Protein 3PU7 (pdb70)

Structure (mmCIF, N/CA/C/O backbone):
data_3PU7
#
_entry.id   3PU7
#
_cell.length_a   58.246
_cell.length_b   60.814
_cell.length_c   79.693
_cell.angle_alpha   90.00
_cell.angle_beta   90.00
_cell.angle_gamma   90.00
#
_symmetry.space_group_name_H-M   'P 21 21 2'
#
loop_
_entity.id
_entity.type
_entity.pdbx_description
1 polymer 'Superoxide dismutase [Cu-Zn], chloroplastic'
2 non-polymer 'ZINC ION'
3 non-polymer 'COPPER (II) ION'
4 water water
#
loop_
_atom_site.group_PDB
_atom_site.id
_atom_site.type_symbol
_atom_site.label_atom_id
_atom_site.label_alt_id
_atom_site.label_comp_id
_atom_site.label_asym_id
_atom_site.label_entity_id
_atom_site.label_seq_id
_atom_site.pdbx_PDB_ins_code
_atom_site.Cartn_x
_atom_site.Cartn_y
_atom_site.Cartn_z
_atom_site.occupancy
_atom_site.B_iso_or_equiv
_atom_site.auth_seq_id
_atom_site.auth_comp_id
_atom_site.auth_asym_id
_atom_site.auth_atom_id
_atom_site.pdbx_PDB_model_num
ATOM 1 N N . ALA A 1 1 ? 36.177 18.235 16.013 1.00 32.93 1 ALA A N 1
ATOM 2 C CA . ALA A 1 1 ? 34.880 18.678 16.509 1.00 35.01 1 ALA A CA 1
ATOM 3 C C . ALA A 1 1 ? 33.838 17.563 16.404 1.00 31.89 1 ALA A C 1
ATOM 4 O O . ALA A 1 1 ? 32.998 17.569 15.502 1.00 34.53 1 ALA A O 1
ATOM 6 N N . THR A 1 2 ? 33.894 16.613 17.330 1.00 29.95 2 THR A N 1
ATOM 7 C CA . THR A 1 2 ? 32.972 15.481 17.331 1.00 25.64 2 THR A CA 1
ATOM 8 C C . THR A 1 2 ? 31.623 15.854 17.929 1.00 27.04 2 THR A C 1
ATOM 9 O O . THR A 1 2 ? 31.546 16.589 18.913 1.00 25.82 2 THR A O 1
ATOM 13 N N . LYS A 1 3 ? 30.556 15.340 17.333 1.00 22.62 3 LYS A N 1
ATOM 14 C CA . LYS A 1 3 ? 29.223 15.552 17.869 1.00 22.70 3 LYS A CA 1
ATOM 15 C C . LYS A 1 3 ? 28.483 14.221 17.876 1.00 18.75 3 LYS A C 1
ATOM 16 O O . LYS A 1 3 ? 28.673 13.399 16.987 1.00 18.78 3 LYS A O 1
ATOM 22 N N . LYS A 1 4 ? 27.641 14.006 18.879 1.00 17.03 4 LYS A N 1
ATOM 23 C CA . LYS A 1 4 ? 26.913 12.749 18.946 1.00 17.30 4 LYS A CA 1
ATOM 24 C C . LYS A 1 4 ? 25.457 12.965 19.278 1.00 17.59 4 LYS A C 1
ATOM 25 O O . LYS A 1 4 ? 25.098 13.921 19.960 1.00 16.52 4 LYS A O 1
ATOM 31 N N . ALA A 1 5 ? 24.616 12.057 18.805 1.00 15.84 5 ALA A N 1
ATOM 32 C CA . ALA A 1 5 ? 23.200 12.145 19.106 1.00 13.07 5 ALA A CA 1
ATOM 33 C C . ALA A 1 5 ? 22.638 10.742 19.209 1.00 13.60 5 ALA A C 1
ATOM 34 O O . ALA A 1 5 ? 23.316 9.770 18.892 1.00 14.63 5 ALA A O 1
ATOM 36 N N . VAL A 1 6 ? 21.400 10.637 19.675 1.00 12.94 6 VAL A N 1
ATOM 37 C CA . VAL A 1 6 ? 20.775 9.334 19.849 1.00 13.17 6 VAL A CA 1
ATOM 38 C C . VAL A 1 6 ? 19.282 9.482 19.659 1.00 14.32 6 VAL A C 1
ATOM 39 O O . VAL A 1 6 ? 18.706 10.523 19.989 1.00 13.36 6 VAL A O 1
ATOM 43 N N . ALA A 1 7 ? 18.658 8.458 19.084 1.00 12.31 7 ALA A N 1
ATOM 44 C CA . ALA A 1 7 ? 17.203 8.390 19.038 1.00 12.38 7 ALA A CA 1
ATOM 45 C C . ALA A 1 7 ? 16.741 7.069 19.644 1.00 13.20 7 ALA A C 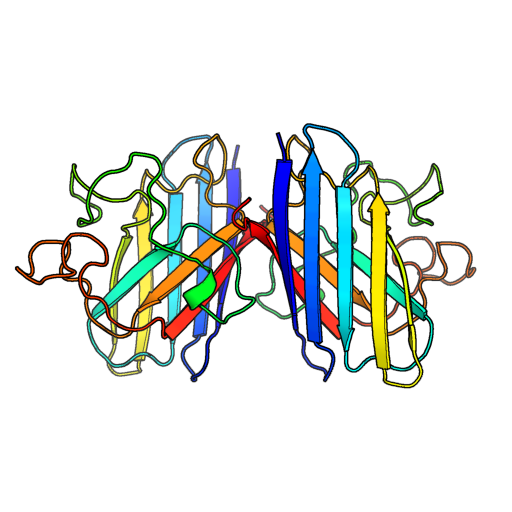1
ATOM 46 O O . ALA A 1 7 ? 17.264 6.003 19.308 1.00 13.35 7 ALA A O 1
ATOM 48 N N . VAL A 1 8 ? 15.795 7.151 20.572 1.00 12.65 8 VAL A N 1
ATOM 49 C CA . VAL A 1 8 ? 15.211 5.966 21.183 1.00 11.68 8 VAL A CA 1
ATOM 50 C C . VAL A 1 8 ? 13.862 5.792 20.512 1.00 11.46 8 VAL A C 1
ATOM 51 O O . VAL A 1 8 ? 12.980 6.641 20.654 1.00 12.10 8 VAL A O 1
ATOM 55 N N . LEU A 1 9 ? 13.729 4.724 19.730 1.00 12.82 9 LEU A N 1
ATOM 56 C CA . LEU A 1 9 ? 12.523 4.496 18.945 1.00 11.17 9 LEU A CA 1
ATOM 57 C C . LEU A 1 9 ? 11.492 3.692 19.716 1.00 13.06 9 LEU A C 1
ATOM 58 O O . LEU A 1 9 ? 11.801 2.631 20.260 1.00 11.65 9 LEU A O 1
ATOM 63 N N . LYS A 1 10 ? 10.268 4.211 19.758 1.00 11.77 10 LYS A N 1
ATOM 64 C CA . LYS A 1 10 ? 9.171 3.568 20.468 1.00 13.13 10 LYS A CA 1
ATOM 65 C C . LYS A 1 10 ? 7.901 3.785 19.662 1.00 14.04 10 LYS A C 1
ATOM 66 O O . LYS A 1 10 ? 7.812 4.726 18.885 1.00 14.25 10 LYS A O 1
ATOM 72 N N . GLY A 1 11 ? 6.908 2.925 19.845 1.00 16.30 11 GLY A N 1
ATOM 73 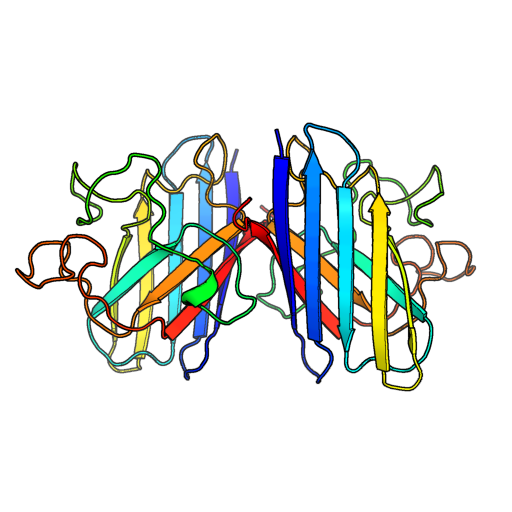C CA . GLY A 1 11 ? 5.656 3.109 19.139 1.00 18.62 11 GLY A CA 1
ATOM 74 C C . GLY A 1 11 ? 4.515 2.347 19.776 1.00 18.82 11 GLY A C 1
ATOM 75 O O . GLY A 1 11 ? 4.585 1.971 20.949 1.00 21.67 11 GLY A O 1
ATOM 76 N N . ASN A 1 12 ? 3.473 2.105 18.987 1.00 23.07 12 ASN A N 1
ATOM 77 C CA . ASN A 1 12 ? 2.249 1.480 19.481 1.00 27.29 12 ASN A CA 1
ATOM 78 C C . ASN A 1 12 ? 2.359 -0.019 19.750 1.00 26.54 12 ASN A C 1
ATOM 79 O O . ASN A 1 12 ? 1.544 -0.580 20.487 1.00 25.89 12 ASN A O 1
ATOM 84 N N . SER A 1 13 ? 3.351 -0.670 19.146 1.00 23.66 13 SER A N 1
ATOM 85 C CA . SER A 1 13 ? 3.515 -2.107 19.314 1.00 22.88 13 SER A CA 1
ATOM 86 C C . SER A 1 13 ? 4.795 -2.419 20.077 1.00 24.16 13 SER A C 1
ATOM 87 O O . SER A 1 13 ? 5.303 -1.583 20.831 1.00 24.36 13 SER A O 1
ATOM 90 N N . ASN A 1 14 ? 5.314 -3.625 19.892 1.00 18.80 14 ASN A N 1
ATOM 91 C CA . ASN A 1 14 ? 6.545 -3.994 20.571 1.00 22.91 14 ASN A CA 1
ATOM 92 C C . ASN A 1 14 ? 7.787 -3.701 19.748 1.00 20.99 14 ASN A C 1
ATOM 93 O O . ASN A 1 14 ? 8.880 -4.142 20.092 1.00 22.01 14 ASN A O 1
ATOM 98 N N . VAL A 1 15 ? 7.632 -2.952 18.662 1.00 17.69 15 VAL A N 1
ATOM 99 C CA . VAL A 1 15 ? 8.815 -2.539 17.922 1.00 12.71 15 VAL A CA 1
ATOM 100 C C . VAL A 1 15 ? 9.485 -1.404 18.675 1.00 15.52 15 VAL A C 1
ATOM 101 O O . VAL A 1 15 ? 8.845 -0.414 19.026 1.00 12.95 15 VAL A O 1
ATOM 105 N N . GLU A 1 16 ? 10.777 -1.556 18.931 1.00 15.37 16 GLU A N 1
ATOM 106 C CA . GLU A 1 16 ? 11.526 -0.512 19.614 1.00 14.22 16 GLU A CA 1
ATOM 107 C C . GLU A 1 16 ? 12.992 -0.596 19.228 1.00 12.94 16 GLU A C 1
ATOM 108 O O . GLU A 1 16 ? 13.440 -1.595 18.673 1.00 15.24 16 GLU A O 1
ATOM 114 N N . GLY A 1 17 ? 13.755 0.446 19.517 1.00 11.21 17 GLY A N 1
ATOM 115 C CA . GLY A 1 17 ? 15.165 0.376 19.195 1.00 11.86 17 GLY A CA 1
ATOM 116 C C . GLY A 1 17 ? 15.972 1.554 19.668 1.00 10.79 17 GLY A C 1
ATOM 117 O O . GLY A 1 17 ? 15.458 2.483 20.281 1.00 11.38 17 GLY A O 1
ATOM 118 N N . VAL A 1 18 ? 17.265 1.488 19.396 1.00 11.84 18 VAL A N 1
ATOM 119 C CA . VAL A 1 18 ? 18.177 2.559 19.741 1.00 12.71 18 VAL A CA 1
ATOM 120 C C . VAL A 1 18 ? 19.055 2.856 18.533 1.00 14.81 18 VAL A C 1
ATOM 121 O O . VAL A 1 18 ? 19.612 1.946 17.912 1.00 12.49 18 VAL A O 1
ATOM 125 N N . VAL A 1 19 ? 19.156 4.127 18.175 1.00 12.16 19 VAL A N 1
ATOM 126 C CA . VAL A 1 19 ? 20.002 4.520 17.065 1.00 12.66 19 VAL A CA 1
ATOM 127 C C . VAL A 1 19 ? 20.978 5.599 17.516 1.00 14.35 19 VAL A C 1
ATOM 128 O O . VAL A 1 19 ? 20.567 6.648 18.015 1.00 14.19 19 VAL A O 1
ATOM 132 N N . THR A 1 20 ? 22.268 5.347 17.336 1.00 13.04 20 THR A N 1
ATOM 133 C CA . THR A 1 20 ? 23.263 6.361 17.688 1.00 16.22 20 THR A CA 1
ATOM 134 C C . THR A 1 20 ? 23.786 7.032 16.421 1.00 17.17 20 THR A C 1
ATOM 135 O O . THR A 1 20 ? 23.843 6.412 15.358 1.00 14.11 20 THR A O 1
ATOM 139 N N . LEU A 1 21 ? 24.131 8.310 16.534 1.00 13.46 21 LEU A N 1
ATOM 140 C CA . LEU A 1 21 ? 24.616 9.069 15.386 1.00 15.57 21 LEU A CA 1
ATOM 141 C C . LEU A 1 21 ? 25.853 9.830 15.800 1.00 16.50 21 LEU A C 1
ATOM 142 O O . LEU A 1 21 ? 25.903 10.364 16.899 1.00 16.81 21 LEU A O 1
ATOM 147 N N . SER A 1 22 ? 26.856 9.879 14.929 1.00 16.69 22 SER A N 1
ATOM 148 C CA . SER A 1 22 ? 28.032 10.693 15.217 1.00 14.16 22 SER A CA 1
ATOM 149 C C . SER A 1 22 ? 28.540 11.367 13.959 1.00 19.70 22 SER A C 1
ATOM 150 O O . SER A 1 22 ? 28.406 10.839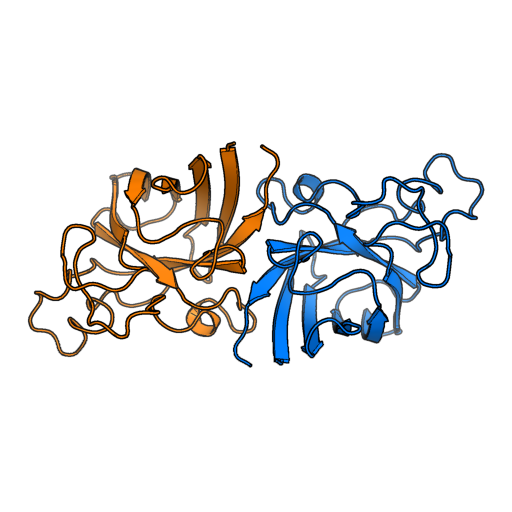 12.851 1.00 16.98 22 SER A O 1
ATOM 153 N N . GLN A 1 23 ? 29.116 12.547 14.143 1.00 16.42 23 GLN A N 1
ATOM 154 C CA . GLN A 1 23 ? 29.658 13.306 13.036 1.00 17.85 23 GLN A CA 1
ATOM 155 C C . GLN A 1 23 ? 30.875 14.083 13.515 1.00 20.94 23 GLN A C 1
ATOM 156 O O . GLN A 1 23 ? 30.818 14.760 14.545 1.00 20.49 23 GLN A O 1
ATOM 162 N N . ASP A 1 24 ? 31.976 13.976 12.778 1.00 19.34 24 ASP A N 1
ATOM 163 C CA . ASP A 1 24 ? 33.128 14.836 13.027 1.00 23.19 24 ASP A CA 1
ATOM 164 C C . ASP A 1 24 ? 33.042 16.049 12.113 1.00 23.97 24 ASP A C 1
ATOM 165 O O . ASP A 1 24 ? 32.716 15.921 10.930 1.00 22.98 24 ASP A O 1
ATOM 170 N N . ASP A 1 25 ? 33.332 17.221 12.666 1.00 25.10 25 ASP A N 1
ATOM 171 C CA . ASP A 1 25 ? 33.200 18.486 11.944 1.00 27.19 25 ASP A CA 1
ATOM 172 C C . ASP A 1 25 ? 31.951 18.536 11.071 1.00 27.34 25 ASP A C 1
ATOM 173 O O . ASP A 1 25 ? 30.832 18.451 11.572 1.00 25.61 25 ASP A O 1
ATOM 178 N N . ASP A 1 26 ? 32.140 18.679 9.764 1.00 25.14 26 ASP A N 1
ATOM 179 C CA . ASP A 1 26 ? 31.006 18.700 8.851 1.00 25.49 26 ASP A CA 1
ATOM 180 C C . ASP A 1 26 ? 31.040 17.545 7.857 1.00 22.53 26 ASP A C 1
ATOM 181 O O . ASP A 1 26 ? 30.567 17.671 6.731 1.00 28.82 26 ASP A O 1
ATOM 186 N N . GLY A 1 27 ? 31.601 16.421 8.282 1.00 21.54 27 GLY A N 1
ATOM 187 C CA . GLY A 1 27 ? 31.694 15.251 7.428 1.00 23.05 27 GLY A CA 1
ATOM 188 C C . GLY A 1 27 ? 30.434 14.408 7.483 1.00 19.74 27 GLY A C 1
ATOM 189 O O . GLY A 1 27 ? 29.408 14.853 7.984 1.00 16.91 27 GLY A O 1
ATOM 190 N N . PRO A 1 28 ? 30.511 13.180 6.967 1.00 20.09 28 PRO A N 1
ATOM 191 C CA . PRO A 1 28 ? 29.362 12.269 6.970 1.00 18.60 28 PRO A CA 1
ATOM 192 C C . PRO A 1 28 ? 28.957 11.867 8.385 1.00 15.90 28 PRO A C 1
ATOM 193 O O . PRO A 1 28 ? 29.748 11.965 9.326 1.00 15.25 28 PRO A O 1
ATOM 197 N N . THR A 1 29 ? 27.714 11.421 8.520 1.00 15.03 29 THR A N 1
ATOM 198 C CA . THR A 1 29 ? 27.183 10.982 9.803 1.00 14.20 29 THR A CA 1
ATOM 199 C C . THR A 1 29 ? 27.129 9.464 9.823 1.00 14.89 29 THR A C 1
ATOM 200 O O . THR A 1 29 ? 26.598 8.848 8.900 1.00 16.38 29 THR A O 1
ATOM 204 N N . THR A 1 30 ? 27.693 8.868 10.868 1.00 14.94 30 THR A N 1
ATOM 205 C CA . THR A 1 30 ? 27.654 7.425 11.038 1.00 14.45 30 THR A CA 1
ATOM 206 C C . THR A 1 30 ? 26.487 7.074 11.929 1.00 13.34 30 THR A C 1
ATOM 207 O O . THR A 1 30 ? 26.304 7.665 12.987 1.00 16.21 30 THR A O 1
ATOM 211 N N . VAL A 1 31 ? 25.692 6.110 11.493 1.00 13.35 31 VAL A N 1
ATOM 212 C CA . VAL A 1 31 ? 24.447 5.798 12.169 1.00 13.25 31 VAL A CA 1
ATOM 213 C C . VAL A 1 31 ? 24.444 4.317 12.552 1.00 14.92 31 VAL A C 1
ATOM 214 O O . VAL A 1 31 ? 24.507 3.451 11.690 1.00 17.79 31 VAL A O 1
ATOM 218 N N . ASN A 1 32 ? 24.396 4.027 13.850 1.00 12.36 32 ASN A N 1
ATOM 219 C CA . ASN A 1 32 ? 24.328 2.642 14.296 1.00 13.57 32 ASN A CA 1
ATOM 220 C C . ASN A 1 32 ? 22.912 2.323 14.712 1.00 16.04 32 ASN A C 1
ATOM 221 O O . ASN A 1 32 ? 22.378 2.931 15.643 1.00 14.70 32 ASN A O 1
ATOM 226 N N . VAL A 1 33 ? 22.311 1.360 14.026 1.00 13.97 33 VAL A N 1
ATOM 227 C CA . VAL A 1 33 ? 20.907 1.028 14.226 1.00 13.99 33 VAL A CA 1
ATOM 228 C C . VAL A 1 33 ? 20.763 -0.311 14.924 1.00 13.77 33 VAL A C 1
ATOM 229 O O . VAL A 1 33 ? 21.393 -1.288 14.530 1.00 14.84 33 VAL A O 1
ATOM 233 N N . ARG A 1 34 ? 19.939 -0.362 15.964 1.00 12.19 34 ARG A N 1
ATOM 234 C CA . ARG A 1 34 ? 19.471 -1.649 16.460 1.00 13.39 34 ARG A CA 1
ATOM 235 C C . ARG A 1 34 ? 17.999 -1.564 16.801 1.00 13.09 34 ARG A C 1
ATOM 236 O O . ARG A 1 34 ? 17.617 -0.859 17.725 1.00 12.74 34 ARG A O 1
ATOM 244 N N . ILE A 1 35 ? 17.176 -2.285 16.048 1.00 12.44 35 ILE A N 1
ATOM 245 C CA . ILE A 1 35 ? 15.729 -2.255 16.246 1.00 13.86 35 ILE A CA 1
ATOM 246 C C . ILE A 1 35 ? 15.215 -3.679 16.335 1.00 12.41 35 ILE A C 1
ATOM 247 O O . ILE A 1 35 ? 15.644 -4.547 15.572 1.00 14.01 35 ILE A O 1
ATOM 252 N N . THR A 1 36 ? 14.326 -3.924 17.292 1.00 14.14 36 THR A N 1
ATOM 253 C CA . THR A 1 36 ? 13.805 -5.268 17.519 1.00 13.25 36 THR A CA 1
ATOM 254 C C . THR A 1 36 ? 12.294 -5.296 17.347 1.00 15.08 36 THR A C 1
ATOM 255 O O . THR A 1 36 ? 11.636 -4.247 17.300 1.00 13.90 36 THR A O 1
ATOM 259 N N . GLY A 1 37 ? 11.749 -6.507 17.264 1.00 15.30 37 GLY A N 1
ATOM 260 C CA . GLY A 1 37 ? 10.317 -6.692 17.166 1.00 15.60 37 GLY A CA 1
ATOM 261 C C . GLY A 1 37 ? 9.776 -6.577 15.756 1.00 16.42 37 GLY A C 1
ATOM 262 O O . GLY A 1 37 ? 8.562 -6.556 15.549 1.00 15.75 37 GLY A O 1
ATOM 263 N N . LEU A 1 38 ? 10.673 -6.508 14.779 1.00 13.15 38 LEU A N 1
ATOM 264 C CA . LEU A 1 38 ? 10.273 -6.310 13.385 1.00 14.47 38 LEU A CA 1
ATOM 265 C C . LEU A 1 38 ? 9.873 -7.607 12.690 1.00 14.58 38 LEU A C 1
ATOM 266 O O . LEU A 1 38 ? 10.401 -8.661 13.004 1.00 13.39 38 LEU A O 1
ATOM 271 N N . ALA A 1 39 ? 8.951 -7.523 11.734 1.00 15.09 39 ALA A N 1
ATOM 272 C CA . ALA A 1 39 ? 8.705 -8.660 10.854 1.00 16.12 39 ALA A CA 1
ATOM 273 C C . ALA A 1 39 ? 9.974 -8.895 10.047 1.00 16.24 39 ALA A C 1
ATOM 274 O O . ALA A 1 39 ? 10.596 -7.940 9.584 1.00 15.21 39 ALA A O 1
ATOM 276 N N . PRO A 1 40 ? 10.381 -10.162 9.887 1.00 16.13 40 PRO A N 1
ATOM 277 C CA . PRO A 1 40 ? 11.579 -10.439 9.091 1.00 14.29 40 PRO A CA 1
ATOM 278 C C . PRO A 1 40 ? 11.463 -9.843 7.695 1.00 15.87 40 PRO A C 1
ATOM 279 O O . PRO A 1 40 ? 10.387 -9.888 7.094 1.00 15.50 40 PRO A O 1
ATOM 283 N N . GLY A 1 41 ? 12.553 -9.278 7.188 1.00 12.77 41 GLY A N 1
ATOM 284 C CA . GLY A 1 41 ? 12.504 -8.637 5.885 1.00 14.78 41 GLY A CA 1
ATOM 285 C C . GLY A 1 41 ? 12.863 -7.162 5.895 1.00 14.85 41 GLY A C 1
ATOM 286 O O . GLY A 1 41 ? 13.431 -6.643 6.862 1.00 14.30 41 GLY A O 1
ATOM 287 N N . LEU A 1 42 ? 12.529 -6.485 4.804 1.00 12.77 42 LEU A N 1
ATOM 288 C CA . LEU A 1 42 ? 12.928 -5.093 4.595 1.00 12.88 42 LEU A CA 1
ATOM 289 C C . LEU A 1 42 ? 11.970 -4.095 5.229 1.00 14.27 42 LEU A C 1
ATOM 290 O O . LEU A 1 42 ? 10.751 -4.245 5.140 1.00 16.72 42 LEU A O 1
ATOM 295 N N . HIS A 1 43 ? 12.532 -3.066 5.857 1.00 14.96 43 HIS A N 1
ATOM 296 C CA . HIS A 1 43 ? 11.734 -1.995 6.449 1.00 12.80 43 HIS A CA 1
ATOM 297 C C . HIS A 1 43 ? 12.340 -0.647 6.116 1.00 12.12 43 HIS A C 1
ATOM 298 O O . HIS A 1 43 ? 13.534 -0.444 6.311 1.00 12.61 43 HIS A O 1
ATOM 305 N N . GLY A 1 44 ? 11.513 0.276 5.631 1.00 12.86 44 GLY A N 1
ATOM 306 C CA . GLY A 1 44 ? 11.976 1.617 5.332 1.00 13.36 44 GLY A CA 1
ATOM 307 C C . GLY A 1 44 ? 12.459 2.296 6.597 1.00 12.93 44 GLY A C 1
ATOM 308 O O . GLY A 1 44 ? 11.892 2.102 7.667 1.00 12.96 44 GLY A O 1
ATOM 309 N N . PHE A 1 45 ? 13.512 3.096 6.472 1.00 12.66 45 PHE A N 1
ATOM 310 C CA . PHE A 1 45 ? 14.113 3.741 7.624 1.00 12.50 45 PHE A CA 1
ATOM 311 C C . PHE A 1 45 ? 14.465 5.164 7.209 1.00 11.37 45 PHE A C 1
ATOM 312 O O . PHE A 1 45 ? 15.306 5.360 6.342 1.00 12.78 45 PHE A O 1
ATOM 320 N N . HIS A 1 46 ? 13.797 6.152 7.798 1.00 12.40 46 HIS A N 1
ATOM 321 C CA . HIS A 1 46 ? 13.935 7.536 7.333 1.00 12.24 46 HIS A CA 1
ATOM 322 C C . HIS A 1 46 ? 14.056 8.522 8.480 1.00 12.22 46 HIS A C 1
ATOM 323 O O . HIS A 1 46 ? 13.590 8.272 9.585 1.00 11.96 46 HIS A O 1
ATOM 330 N N . LEU A 1 47 ? 14.687 9.654 8.201 1.00 13.74 47 LEU A N 1
ATOM 331 C CA . LEU A 1 47 ? 14.697 10.756 9.137 1.00 12.06 47 LEU A CA 1
ATOM 332 C C . LEU A 1 47 ? 13.577 11.692 8.690 1.00 14.37 47 LEU A C 1
ATOM 333 O O . LEU A 1 47 ? 13.621 12.235 7.583 1.00 15.55 47 LEU A O 1
ATOM 338 N N . HIS A 1 48 ? 12.560 11.836 9.535 1.00 13.07 48 HIS A N 1
ATOM 339 C CA . HIS A 1 48 ? 11.428 12.711 9.251 1.00 12.42 48 HIS A CA 1
ATOM 340 C C . HIS A 1 48 ? 11.666 14.102 9.796 1.00 13.84 48 HIS A C 1
ATOM 341 O O . HIS A 1 48 ? 12.510 14.299 10.656 1.00 14.72 48 HIS A O 1
ATOM 348 N N . GLU A 1 49 ? 10.878 15.049 9.311 1.00 13.09 49 GLU A N 1
ATOM 349 C CA . GLU A 1 49 ? 11.176 16.469 9.474 1.00 15.23 49 GLU A CA 1
ATOM 350 C C . GLU A 1 49 ? 11.047 16.966 10.909 1.00 14.49 49 GLU A C 1
ATOM 351 O O . GLU A 1 49 ? 11.844 17.790 11.356 1.00 15.27 49 GLU A O 1
ATOM 357 N N . TYR A 1 50 ? 10.059 16.463 11.638 1.00 13.00 50 TYR A N 1
ATOM 358 C CA . TYR A 1 50 ? 9.760 17.021 12.955 1.00 13.48 50 TYR A CA 1
ATOM 359 C C . TYR A 1 50 ? 9.954 16.048 14.113 1.00 14.62 50 TYR A C 1
ATOM 360 O O . TYR A 1 50 ? 9.580 14.882 14.027 1.00 15.49 50 TYR A O 1
ATOM 369 N N . GLY A 1 51 ? 10.526 16.548 15.207 1.00 13.66 51 GLY A N 1
ATOM 370 C CA . GLY A 1 51 ? 10.706 15.746 16.408 1.00 11.85 51 GLY A CA 1
ATOM 371 C C . GLY A 1 51 ? 9.492 15.879 17.301 1.00 13.98 51 GLY A C 1
ATOM 372 O O . GLY A 1 51 ? 9.615 16.093 18.505 1.00 16.60 51 GLY A O 1
ATOM 373 N N . ASP A 1 52 ? 8.318 15.742 16.691 1.00 16.53 52 ASP A N 1
ATOM 374 C CA . ASP A 1 52 ? 7.037 15.934 17.349 1.00 16.69 52 ASP A CA 1
ATOM 375 C C . ASP A 1 52 ? 6.287 14.602 17.410 1.00 17.44 52 ASP A C 1
ATOM 376 O O . ASP A 1 52 ? 5.916 14.032 16.380 1.00 17.11 52 ASP A O 1
ATOM 381 N N . THR A 1 53 ? 6.073 14.102 18.623 1.00 17.20 53 THR A N 1
ATOM 382 C CA . THR A 1 53 ? 5.390 12.824 18.817 1.00 17.33 53 THR A CA 1
ATOM 383 C C . THR A 1 53 ? 4.078 12.981 19.588 1.00 17.45 53 THR A C 1
ATOM 384 O O . THR A 1 53 ? 3.585 12.032 20.199 1.00 14.60 53 THR A O 1
ATOM 388 N N . THR A 1 54 ? 3.524 14.190 19.553 1.00 18.37 54 THR A N 1
ATOM 389 C CA . THR A 1 54 ? 2.260 14.480 20.227 1.00 14.17 54 THR A CA 1
ATOM 390 C C . THR A 1 54 ? 1.124 13.588 19.711 1.00 23.90 54 THR A C 1
ATOM 391 O O . THR A 1 54 ? 0.250 13.183 20.474 1.00 25.47 54 THR A O 1
ATOM 395 N N . ASN A 1 55 ? 1.157 13.278 18.417 1.00 20.20 55 ASN A N 1
ATOM 396 C CA . ASN A 1 55 ? 0.169 12.409 17.783 1.00 24.48 55 ASN A CA 1
ATOM 397 C C . ASN A 1 55 ? 0.852 11.120 17.320 1.00 27.94 55 ASN A C 1
ATOM 398 O O . ASN A 1 55 ? 0.776 10.737 16.148 1.00 26.25 55 ASN A O 1
ATOM 403 N N . GLY A 1 56 ? 1.552 10.462 18.239 1.00 21.89 56 GLY A N 1
ATOM 404 C CA . GLY A 1 56 ? 2.337 9.302 17.868 1.00 24.11 56 GLY A CA 1
ATOM 405 C C . GLY A 1 56 ? 3.329 9.671 16.777 1.00 17.32 56 GLY A C 1
ATOM 406 O O . GLY A 1 56 ? 3.760 10.818 16.687 1.00 23.62 56 GLY A O 1
ATOM 407 N N . CYS A 1 57 ? 3.680 8.709 15.932 1.00 15.82 57 CYS A N 1
ATOM 408 C CA . CYS A 1 57 ? 4.697 8.948 14.923 1.00 17.68 57 CYS A CA 1
ATOM 409 C C . CYS A 1 57 ? 4.189 9.771 13.736 1.00 17.93 57 CYS A C 1
ATOM 410 O O . CYS A 1 57 ? 4.988 10.234 12.924 1.00 16.26 57 CYS A O 1
ATOM 413 N N . MET A 1 58 ? 2.875 9.970 13.628 1.00 16.75 58 MET A N 1
ATOM 414 C CA . MET A 1 58 ? 2.360 10.729 12.479 1.00 20.46 58 MET A CA 1
ATOM 415 C C . MET A 1 58 ? 2.738 12.193 12.555 1.00 20.15 58 MET A C 1
ATOM 416 O O . MET A 1 58 ? 2.909 12.851 11.529 1.00 17.29 58 MET A O 1
ATOM 421 N N . SER A 1 59 ? 2.869 12.710 13.770 1.00 16.98 59 SER A N 1
ATOM 422 C CA . SER A 1 59 ? 3.223 14.111 13.926 1.00 17.56 59 SER A CA 1
ATOM 423 C C . SER A 1 59 ? 4.685 14.432 13.605 1.00 17.13 59 SER A C 1
ATOM 424 O O . SER A 1 59 ? 5.087 15.586 13.683 1.00 17.33 59 SER A O 1
ATOM 427 N N . THR A 1 60 ? 5.478 13.435 13.214 1.00 15.26 60 THR A N 1
ATOM 428 C CA . THR A 1 60 ? 6.855 13.720 12.809 1.00 13.77 60 THR A CA 1
ATOM 429 C C . THR A 1 60 ? 6.902 14.249 11.379 1.00 15.38 60 THR A C 1
ATOM 430 O O . THR A 1 60 ? 7.957 14.649 10.890 1.00 14.68 60 THR A O 1
ATOM 434 N N . GLY A 1 61 ? 5.749 14.260 10.723 1.00 14.27 61 GLY A N 1
ATOM 435 C CA . GLY A 1 61 ? 5.634 14.877 9.415 1.00 16.92 61 GLY A CA 1
ATOM 436 C C . GLY A 1 61 ? 6.274 14.019 8.346 1.00 15.39 61 GLY A C 1
ATOM 437 O O . GLY A 1 61 ? 6.435 12.813 8.528 1.00 14.91 61 GLY A O 1
ATOM 438 N N . ALA A 1 62 ? 6.634 14.646 7.232 1.00 15.38 62 ALA A N 1
ATOM 439 C CA . ALA A 1 62 ? 7.163 13.922 6.085 1.00 16.97 62 ALA A CA 1
ATOM 440 C C . ALA A 1 62 ? 8.672 13.731 6.209 1.00 15.01 62 ALA A C 1
ATOM 441 O O . ALA A 1 62 ? 9.276 14.169 7.185 1.00 17.39 62 ALA A O 1
ATOM 443 N N . HIS A 1 63 ? 9.283 13.093 5.212 1.00 14.75 63 HIS A N 1
ATOM 444 C CA . HIS A 1 63 ? 10.732 12.944 5.202 1.00 13.67 63 HIS A CA 1
ATOM 445 C C . HIS A 1 63 ? 11.433 14.288 5.176 1.00 14.62 63 HIS A C 1
ATOM 446 O O . HIS A 1 63 ? 11.005 15.212 4.473 1.00 15.72 63 HIS A O 1
ATOM 453 N N . PHE A 1 64 ? 12.525 14.387 5.927 1.00 12.32 64 PHE A N 1
ATOM 454 C CA . PHE A 1 64 ? 13.312 15.613 5.964 1.00 11.81 64 PHE A CA 1
ATOM 455 C C . PHE A 1 64 ? 13.785 15.907 4.548 1.00 15.60 64 PHE A C 1
ATOM 456 O O . PHE A 1 64 ? 14.463 15.086 3.934 1.00 13.98 64 PHE A O 1
ATOM 464 N N . ASN A 1 65 ? 13.427 17.082 4.033 1.00 14.98 65 ASN A N 1
ATOM 465 C CA . ASN A 1 65 ? 13.642 17.379 2.616 1.00 15.11 65 ASN A CA 1
ATOM 466 C C . ASN A 1 65 ? 13.981 18.857 2.366 1.00 14.20 65 ASN A C 1
ATOM 467 O O . ASN A 1 65 ? 13.219 19.567 1.708 1.00 17.25 65 ASN A O 1
ATOM 472 N N . PRO A 1 66 ? 15.127 19.318 2.891 1.00 15.00 66 PRO A N 1
ATOM 473 C CA . PRO A 1 66 ? 15.520 20.729 2.769 1.00 16.06 66 PRO A CA 1
ATOM 474 C C . PRO A 1 66 ? 15.783 21.162 1.327 1.00 19.63 66 PRO A C 1
ATOM 475 O O . PRO A 1 66 ? 15.705 22.353 1.032 1.00 19.02 66 PRO A O 1
ATOM 479 N N . ASN A 1 67 ? 16.104 20.214 0.453 1.00 16.75 67 ASN A N 1
ATOM 480 C CA . ASN A 1 67 ? 16.319 20.523 -0.964 1.00 18.29 67 ASN A CA 1
ATOM 481 C C . ASN A 1 67 ? 15.096 20.359 -1.850 1.00 15.22 67 ASN A C 1
ATOM 482 O O . ASN A 1 67 ? 15.174 20.563 -3.062 1.00 20.88 67 ASN A O 1
ATOM 487 N N . LYS A 1 68 ? 13.976 19.967 -1.257 1.00 15.97 68 LYS A N 1
ATOM 488 C CA . LYS A 1 68 ? 12.722 19.841 -1.989 1.00 16.87 68 LYS A CA 1
ATOM 489 C C . LYS A 1 68 ? 12.865 18.977 -3.248 1.00 18.33 68 LYS A C 1
ATOM 490 O O . LYS A 1 68 ? 12.430 19.356 -4.342 1.00 17.41 68 LYS A O 1
ATOM 496 N N . LEU A 1 69 ? 13.473 17.807 -3.075 1.00 15.97 69 LEU A N 1
ATOM 497 C CA . LEU A 1 69 ? 13.538 16.818 -4.141 1.00 15.49 69 LEU A CA 1
ATOM 498 C C . LEU A 1 69 ? 12.496 15.736 -3.896 1.00 16.48 69 LEU A C 1
ATOM 499 O O . LEU A 1 69 ? 11.783 15.763 -2.885 1.00 17.60 69 LEU A O 1
ATOM 504 N N . THR A 1 70 ? 12.405 14.787 -4.823 1.00 14.15 70 THR A N 1
ATOM 505 C CA . THR A 1 70 ? 11.508 13.652 -4.665 1.00 14.50 70 THR A CA 1
ATOM 506 C C . THR A 1 70 ? 12.225 12.515 -3.941 1.00 14.28 70 THR A C 1
ATOM 507 O O . THR A 1 70 ? 13.440 12.551 -3.761 1.00 13.82 70 THR A O 1
ATOM 511 N N . HIS A 1 71 ? 11.454 11.512 -3.536 1.00 14.86 71 HIS A N 1
ATOM 512 C CA . HIS A 1 71 ? 11.949 10.413 -2.727 1.00 14.83 71 HIS A CA 1
ATOM 513 C C . HIS A 1 71 ? 12.835 9.466 -3.518 1.00 15.14 71 HIS A C 1
ATOM 514 O O . HIS A 1 71 ? 12.523 9.130 -4.655 1.00 14.32 71 HIS A O 1
ATOM 521 N N . GLY A 1 72 ? 13.936 9.027 -2.910 1.00 14.91 72 GLY A N 1
ATOM 522 C CA . GLY A 1 72 ? 14.848 8.116 -3.583 1.00 14.59 72 GLY A CA 1
ATOM 523 C C . GLY A 1 72 ? 15.593 7.196 -2.634 1.00 16.80 72 GLY A C 1
ATOM 524 O O . GLY A 1 72 ? 15.262 7.123 -1.452 1.00 13.97 72 GLY A O 1
ATOM 525 N N . ALA A 1 73 ? 16.586 6.486 -3.165 1.00 14.89 73 ALA A N 1
ATOM 526 C CA . ALA A 1 73 ? 17.482 5.657 -2.363 1.00 15.49 73 ALA A CA 1
ATOM 527 C C . ALA A 1 73 ? 18.631 6.511 -1.840 1.00 16.03 73 ALA A C 1
ATOM 528 O O . ALA A 1 73 ? 18.925 7.569 -2.396 1.00 14.94 73 ALA A O 1
ATOM 530 N N . PRO A 1 74 ? 19.292 6.063 -0.761 1.00 14.54 74 PRO A N 1
ATOM 531 C CA . PRO A 1 74 ? 20.396 6.873 -0.220 1.00 15.00 74 PRO A CA 1
ATOM 532 C C . PRO A 1 74 ? 21.503 7.164 -1.235 1.00 15.15 74 PRO A C 1
ATOM 533 O O . PRO A 1 74 ? 22.128 8.212 -1.162 1.00 16.15 74 PRO A O 1
ATOM 537 N N . GLY A 1 75 ? 21.747 6.241 -2.159 1.00 15.97 75 GLY A N 1
ATOM 538 C CA . GLY A 1 75 ? 22.796 6.431 -3.142 1.00 19.07 75 GLY A CA 1
ATOM 539 C C . GLY A 1 75 ? 22.398 7.252 -4.356 1.00 17.89 75 GLY A C 1
ATOM 540 O O . GLY A 1 75 ? 23.225 7.493 -5.245 1.00 19.63 75 GLY A O 1
ATOM 541 N N . ASP A 1 76 ? 21.144 7.691 -4.397 1.00 16.30 76 ASP A N 1
ATOM 542 C CA . ASP A 1 76 ? 20.633 8.457 -5.533 1.00 19.44 76 ASP A CA 1
ATOM 543 C C . ASP A 1 76 ? 20.985 9.936 -5.450 1.00 19.79 76 ASP A C 1
ATOM 544 O O . ASP A 1 76 ? 21.155 10.483 -4.370 1.00 16.50 76 ASP A O 1
ATOM 549 N N . GLU A 1 77 ? 21.086 10.583 -6.605 1.00 17.21 77 GLU A N 1
ATOM 550 C CA . GLU A 1 77 ? 21.195 12.031 -6.637 1.00 19.92 77 GLU A CA 1
ATOM 551 C C . GLU A 1 77 ? 19.873 12.702 -6.247 1.00 16.60 77 GLU A C 1
ATOM 552 O O . GLU A 1 77 ? 19.866 13.692 -5.509 1.00 19.90 77 GLU A O 1
ATOM 558 N N . ILE A 1 78 ? 18.762 12.164 -6.736 1.00 17.00 78 ILE A N 1
ATOM 559 C CA . ILE A 1 78 ? 17.447 12.726 -6.434 1.00 15.37 78 ILE A CA 1
ATOM 560 C C . ILE A 1 78 ? 16.817 11.973 -5.267 1.00 15.75 78 ILE A C 1
ATOM 561 O O . ILE A 1 78 ? 16.249 10.895 -5.442 1.00 17.61 78 ILE A O 1
ATOM 566 N N . ARG A 1 79 ? 16.928 12.549 -4.078 1.00 14.27 79 ARG A N 1
ATOM 567 C CA . ARG A 1 79 ? 16.435 11.911 -2.868 1.00 14.21 79 ARG A CA 1
ATOM 568 C C . ARG A 1 79 ? 16.172 12.974 -1.812 1.00 13.19 79 ARG A C 1
ATOM 569 O O . ARG A 1 79 ? 16.640 14.105 -1.926 1.00 17.41 79 ARG A O 1
ATOM 577 N N . HIS A 1 80 ? 15.401 12.609 -0.800 1.00 12.99 80 HIS A N 1
ATOM 578 C CA . HIS A 1 80 ? 15.238 13.446 0.380 1.00 13.59 80 HIS A CA 1
ATOM 579 C C . HIS A 1 80 ? 16.472 13.325 1.270 1.00 13.17 80 HIS A C 1
ATOM 580 O O . HIS A 1 80 ? 17.129 12.285 1.293 1.00 13.25 80 HIS A O 1
ATOM 587 N N . ALA A 1 81 ? 16.803 14.375 2.011 1.00 15.69 81 ALA A N 1
ATOM 588 C CA . ALA A 1 81 ? 17.905 14.258 2.954 1.00 15.38 81 ALA A CA 1
ATOM 589 C C . ALA A 1 81 ? 17.669 13.097 3.923 1.00 11.26 81 ALA A C 1
ATOM 590 O O . ALA A 1 81 ? 18.606 12.413 4.310 1.00 14.09 81 ALA A O 1
ATOM 592 N N . GLY A 1 82 ? 16.411 12.859 4.273 1.00 13.11 82 GLY A N 1
ATOM 593 C CA . GLY A 1 82 ? 16.073 11.825 5.243 1.00 11.55 82 GLY A CA 1
ATOM 594 C C . GLY A 1 82 ? 15.971 10.417 4.678 1.00 13.16 82 GLY A C 1
ATOM 595 O O . GLY A 1 82 ? 15.611 9.473 5.389 1.00 13.36 82 GLY A O 1
ATOM 596 N N . ASP A 1 83 ? 16.285 10.261 3.398 1.00 12.49 83 ASP A N 1
ATOM 597 C CA . ASP A 1 83 ? 16.125 8.963 2.741 1.00 11.80 83 ASP A CA 1
ATOM 598 C C . ASP A 1 83 ? 17.276 8.004 3.018 1.00 14.12 83 ASP A C 1
ATOM 599 O O . ASP A 1 83 ? 18.241 7.964 2.264 1.00 15.91 83 ASP A O 1
ATOM 604 N N . LEU A 1 84 ? 17.166 7.216 4.089 1.00 12.16 84 LEU A N 1
ATOM 605 C CA . LEU A 1 84 ? 18.237 6.299 4.471 1.00 15.12 84 LEU A CA 1
ATOM 606 C C . LEU A 1 84 ? 18.021 4.871 3.967 1.00 14.63 84 LEU A C 1
ATOM 607 O O . LEU A 1 84 ? 18.797 3.967 4.290 1.00 19.43 84 LEU A O 1
ATOM 612 N N . GLY A 1 85 ? 16.966 4.660 3.187 1.00 14.58 85 GLY A N 1
ATOM 613 C CA . GLY A 1 85 ? 16.761 3.370 2.549 1.00 16.42 85 GLY A CA 1
ATOM 614 C C . GLY A 1 85 ? 16.094 2.336 3.435 1.00 16.96 85 GLY A C 1
ATOM 615 O O . GLY A 1 85 ? 15.260 2.670 4.279 1.00 15.68 85 GLY A O 1
ATOM 616 N N . ASN A 1 86 ? 16.450 1.073 3.225 1.00 16.19 86 ASN A N 1
ATOM 617 C CA . ASN A 1 86 ? 15.896 -0.022 4.007 1.00 15.15 86 ASN A CA 1
ATOM 618 C C . ASN A 1 86 ? 16.887 -0.599 4.994 1.00 13.93 86 ASN A C 1
ATOM 619 O O . ASN A 1 86 ? 18.098 -0.576 4.772 1.00 16.16 86 ASN A O 1
ATOM 624 N N . ILE A 1 87 ? 16.354 -1.137 6.081 1.00 14.14 87 ILE A N 1
ATOM 625 C CA . ILE A 1 87 ? 17.139 -1.964 6.971 1.00 12.13 87 ILE A CA 1
ATOM 626 C C . ILE A 1 87 ? 16.514 -3.344 6.939 1.00 13.60 87 ILE A C 1
ATOM 627 O O . ILE A 1 87 ? 15.341 -3.491 6.592 1.00 13.43 87 ILE A O 1
ATOM 632 N N . VAL A 1 88 ? 17.311 -4.352 7.264 1.00 13.05 88 VAL A N 1
ATOM 633 C CA . VAL A 1 88 ? 16.869 -5.737 7.153 1.00 13.02 88 VAL A CA 1
ATOM 634 C C . VAL A 1 88 ? 16.709 -6.369 8.532 1.00 13.68 88 VAL A C 1
ATOM 635 O O . VAL A 1 88 ? 17.651 -6.399 9.319 1.00 13.53 88 VAL A O 1
ATOM 639 N N . ALA A 1 89 ? 15.517 -6.882 8.814 1.00 14.02 89 ALA A N 1
ATOM 640 C CA . ALA A 1 89 ? 15.272 -7.575 10.072 1.00 13.68 89 ALA A CA 1
ATOM 641 C C . ALA A 1 89 ? 15.507 -9.055 9.853 1.00 15.49 89 ALA A C 1
ATOM 642 O O . ALA A 1 89 ? 15.042 -9.613 8.859 1.00 15.40 89 ALA A O 1
ATOM 644 N N . ASN A 1 90 ? 16.244 -9.688 10.763 1.00 13.32 90 ASN A N 1
ATOM 645 C CA . ASN A 1 90 ? 16.479 -11.127 10.648 1.00 13.98 90 ASN A CA 1
ATOM 646 C C . ASN A 1 90 ? 15.274 -11.937 11.130 1.00 14.57 90 ASN A C 1
ATOM 647 O O . ASN A 1 90 ? 14.228 -11.370 11.477 1.00 15.14 90 ASN A O 1
ATOM 652 N N . ALA A 1 91 ? 15.407 -13.265 11.135 1.00 14.00 91 ALA A N 1
ATOM 653 C CA . ALA A 1 91 ? 14.295 -14.136 11.500 1.00 15.92 91 ALA A CA 1
ATOM 654 C C . ALA A 1 91 ? 13.807 -13.917 12.930 1.00 17.55 91 ALA A C 1
ATOM 655 O O . ALA A 1 91 ? 12.661 -14.229 13.256 1.00 19.72 91 ALA A O 1
ATOM 657 N N . ASP A 1 92 ? 14.683 -13.388 13.779 1.00 16.19 92 ASP A N 1
ATOM 658 C CA . ASP A 1 92 ? 14.330 -13.101 15.172 1.00 14.60 92 ASP A CA 1
ATOM 659 C C . ASP A 1 92 ? 13.708 -11.708 15.323 1.00 16.83 92 ASP A C 1
ATOM 660 O O . ASP A 1 92 ? 13.377 -11.282 16.432 1.00 17.28 92 ASP A O 1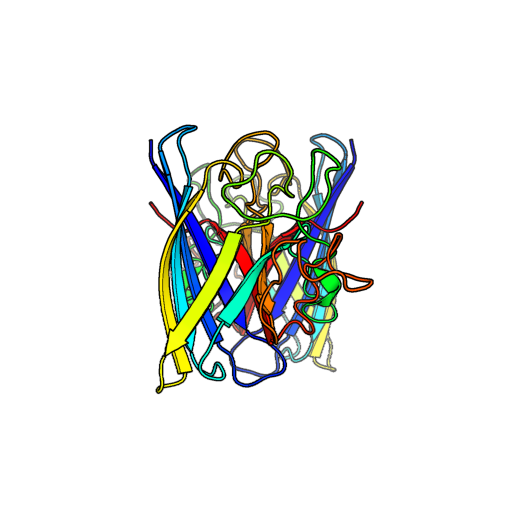
ATOM 665 N N . GLY A 1 93 ? 13.563 -11.003 14.207 1.00 15.85 93 GLY A N 1
ATOM 666 C CA . GLY A 1 93 ? 12.932 -9.698 14.204 1.00 15.38 93 GLY A CA 1
ATOM 667 C C . GLY A 1 93 ? 13.889 -8.571 14.540 1.00 15.60 93 GLY A C 1
ATOM 668 O O . GLY A 1 93 ? 13.462 -7.457 14.846 1.00 15.37 93 GLY A O 1
ATOM 669 N N . VAL A 1 94 ? 15.185 -8.856 14.476 1.00 13.35 94 VAL A N 1
ATOM 670 C CA . VAL A 1 94 ? 16.197 -7.866 14.822 1.00 13.85 94 VAL A CA 1
ATOM 671 C C . VAL A 1 94 ? 16.864 -7.294 13.579 1.00 15.06 94 VAL A C 1
ATOM 672 O O . VAL A 1 94 ? 17.329 -8.044 12.706 1.00 17.29 94 VAL A O 1
ATOM 676 N N . ALA A 1 95 ? 16.898 -5.966 13.500 1.00 12.94 95 ALA A N 1
ATOM 677 C CA . ALA A 1 95 ? 17.629 -5.268 12.446 1.00 12.48 95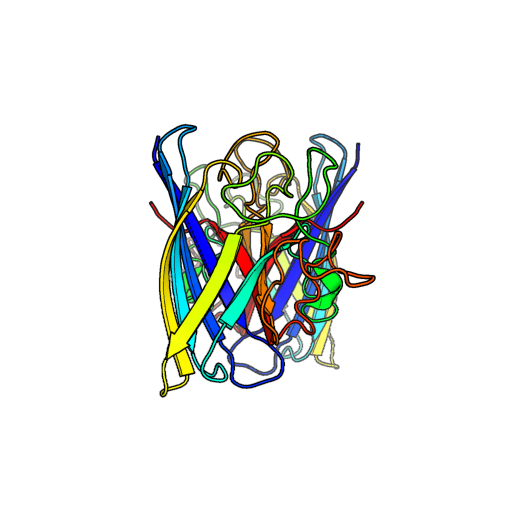 ALA A CA 1
ATOM 678 C C . ALA A 1 95 ? 18.779 -4.495 13.067 1.00 14.65 95 ALA A C 1
ATOM 679 O O . ALA A 1 95 ? 18.567 -3.502 13.765 1.00 14.43 95 ALA A O 1
ATOM 681 N N . GLU A 1 96 ? 19.997 -4.962 12.825 1.00 13.25 96 GLU A N 1
ATOM 682 C CA . GLU A 1 96 ? 21.177 -4.298 13.354 1.00 17.39 96 GLU A CA 1
ATOM 683 C C . GLU A 1 96 ? 22.135 -3.997 12.215 1.00 15.32 96 GLU A C 1
ATOM 684 O O . GLU A 1 96 ? 22.517 -4.895 11.458 1.00 13.68 96 GLU A O 1
ATOM 690 N N . VAL A 1 97 ? 22.511 -2.730 12.079 1.00 13.44 97 VAL A N 1
ATOM 691 C CA . VAL A 1 97 ? 23.361 -2.315 10.974 1.00 14.40 97 VAL A CA 1
ATOM 692 C C . VAL A 1 97 ? 23.937 -0.923 11.221 1.00 16.93 97 VAL A C 1
ATOM 693 O O . VAL A 1 97 ? 23.426 -0.160 12.041 1.00 15.47 97 VAL A O 1
ATOM 697 N N . THR A 1 98 ? 25.023 -0.613 10.525 1.00 18.89 98 THR A N 1
ATOM 698 C CA . THR A 1 98 ? 25.611 0.719 10.560 1.00 16.94 98 THR A CA 1
ATOM 699 C C . THR A 1 98 ? 25.565 1.301 9.153 1.00 19.16 98 THR A C 1
ATOM 700 O O . THR A 1 98 ? 25.907 0.617 8.178 1.00 17.38 98 THR A O 1
ATOM 704 N N . LEU A 1 99 ? 25.102 2.545 9.050 1.00 13.87 99 LEU A N 1
ATOM 705 C CA . LEU A 1 99 ? 24.989 3.242 7.777 1.00 20.03 99 LEU A CA 1
ATOM 706 C C . LEU A 1 99 ? 25.821 4.498 7.911 1.00 16.68 99 LEU A C 1
ATOM 707 O O . LEU A 1 99 ? 26.009 4.992 9.019 1.00 15.77 99 LEU A O 1
ATOM 712 N N . VAL A 1 100 ? 26.312 5.017 6.792 1.00 13.64 100 VAL A N 1
ATOM 713 C CA . VAL A 1 100 ? 26.979 6.318 6.787 1.00 12.96 100 VAL A CA 1
ATOM 714 C C . VAL A 1 100 ? 26.290 7.148 5.727 1.00 16.06 100 VAL A C 1
ATOM 715 O O . VAL A 1 100 ? 26.069 6.665 4.617 1.00 15.24 100 VAL A O 1
ATOM 719 N N . ASP A 1 101 ? 25.930 8.381 6.064 1.00 13.16 101 ASP A N 1
ATOM 720 C CA . ASP A 1 101 ? 25.213 9.223 5.111 1.00 17.33 101 ASP A CA 1
ATOM 721 C C . ASP A 1 101 ? 25.685 10.661 5.204 1.00 16.31 101 ASP A C 1
ATOM 722 O O . ASP A 1 101 ? 26.124 11.101 6.262 1.00 16.96 101 ASP A O 1
ATOM 727 N N . ASN A 1 102 ? 25.576 11.392 4.101 1.00 15.32 102 ASN A N 1
ATOM 728 C CA . ASN A 1 102 ? 26.104 12.751 4.048 1.00 17.35 102 ASN A CA 1
ATOM 729 C C . ASN A 1 102 ? 25.047 13.854 4.083 1.00 15.72 102 ASN A C 1
ATOM 730 O O . ASN A 1 102 ? 25.380 15.037 3.969 1.00 17.84 102 ASN A O 1
ATOM 735 N N . GLN A 1 103 ? 23.777 13.486 4.237 1.00 14.48 103 GLN A N 1
ATOM 736 C CA . GLN A 1 103 ? 22.716 14.497 4.222 1.00 13.18 103 GLN A CA 1
ATOM 737 C C . GLN A 1 103 ? 21.990 14.643 5.547 1.00 14.88 103 GLN A C 1
ATOM 738 O O . GLN A 1 103 ? 20.937 15.280 5.607 1.00 15.70 103 GLN A O 1
ATOM 744 N N . ILE A 1 104 ? 22.565 14.073 6.603 1.00 13.97 104 ILE A N 1
ATOM 745 C CA . ILE A 1 104 ? 21.944 14.125 7.926 1.00 13.93 104 ILE A CA 1
ATOM 746 C C . ILE A 1 104 ? 22.934 14.561 9.006 1.00 15.51 104 ILE A C 1
ATOM 747 O O . ILE A 1 104 ? 23.226 13.814 9.942 1.00 14.85 104 ILE A O 1
ATOM 752 N N . PRO A 1 105 ? 23.448 15.792 8.874 1.00 14.49 105 PRO A N 1
ATOM 753 C CA . PRO A 1 105 ? 24.456 16.340 9.783 1.00 15.37 105 PRO A CA 1
ATOM 754 C C . PRO A 1 105 ? 23.865 16.619 11.158 1.00 16.91 105 PRO A C 1
ATOM 755 O O . PRO A 1 105 ? 22.643 16.712 11.289 1.00 17.54 105 PRO A O 1
ATOM 759 N N . LEU A 1 106 ? 24.726 16.780 12.154 1.00 16.33 106 LEU A N 1
ATOM 760 C CA . LEU A 1 106 ? 24.293 17.096 13.510 1.00 19.23 106 LEU A CA 1
ATOM 761 C C . LEU A 1 106 ? 24.560 18.558 13.861 1.00 21.49 106 LEU A C 1
ATOM 762 O O . LEU A 1 106 ? 24.414 18.965 15.009 1.00 20.67 106 LEU A O 1
ATOM 767 N N . THR A 1 107 ? 24.960 19.335 12.861 1.00 21.63 107 THR A N 1
ATOM 768 C CA . THR A 1 107 ? 25.207 20.766 13.029 1.00 21.26 107 THR A CA 1
ATOM 769 C C . THR A 1 107 ? 24.868 21.472 11.725 1.00 25.32 107 THR A C 1
ATOM 770 O O . THR A 1 107 ? 24.736 20.830 10.683 1.00 24.76 107 THR A O 1
ATOM 774 N N . GLY A 1 108 ? 24.718 22.790 11.780 1.00 26.97 108 GLY A N 1
ATOM 775 C CA . GLY A 1 108 ? 24.486 23.569 10.580 1.00 24.55 108 GLY A CA 1
ATOM 776 C C . GLY A 1 108 ? 23.018 23.730 10.258 1.00 25.05 108 GLY A C 1
ATOM 777 O O . GLY A 1 108 ? 22.155 23.215 10.979 1.00 22.87 108 GLY A O 1
ATOM 778 N N . PRO A 1 109 ? 22.723 24.455 9.171 1.00 25.13 109 PRO A N 1
ATOM 779 C CA . PRO A 1 109 ? 21.350 24.751 8.746 1.00 25.24 109 PRO A CA 1
ATOM 780 C C . PRO A 1 109 ? 20.513 23.490 8.544 1.00 23.58 109 PRO A C 1
ATOM 781 O O . PRO A 1 109 ? 19.313 23.519 8.815 1.00 23.33 109 PRO A O 1
ATOM 785 N N . ASN A 1 110 ? 21.135 22.407 8.084 1.00 21.66 110 ASN A N 1
ATOM 786 C CA . ASN A 1 110 ? 20.405 21.163 7.821 1.00 21.80 110 ASN A CA 1
ATOM 787 C C . ASN A 1 110 ? 20.518 20.121 8.930 1.00 18.78 110 ASN A C 1
ATOM 788 O O . ASN A 1 110 ? 20.243 18.939 8.701 1.00 17.75 110 ASN A O 1
ATOM 793 N N . SER A 1 111 ? 20.921 20.557 10.123 1.00 18.47 111 SER A N 1
ATOM 794 C CA . SER A 1 111 ? 21.069 19.658 11.263 1.00 18.33 111 SER A CA 1
ATOM 795 C C . SER A 1 111 ? 19.797 18.867 11.515 1.00 16.96 111 SER A C 1
ATOM 796 O O . SER A 1 111 ? 18.689 19.378 11.325 1.00 16.78 111 SER A O 1
ATOM 799 N N . VAL A 1 112 ? 19.958 17.620 11.951 1.00 16.33 112 VAL A N 1
ATOM 800 C CA . VAL A 1 112 ? 18.805 16.767 12.222 1.00 16.01 112 VAL A CA 1
ATOM 801 C C . VAL A 1 112 ? 18.563 16.602 13.721 1.00 15.96 112 VAL A C 1
ATOM 802 O O . VAL A 1 112 ? 17.666 15.870 14.140 1.00 13.91 112 VAL A O 1
ATOM 806 N N . VAL A 1 113 ? 19.362 17.278 14.535 1.00 15.34 113 VAL A N 1
ATOM 807 C CA . VAL A 1 113 ? 19.079 17.272 15.963 1.00 13.47 113 VAL A CA 1
ATOM 808 C C . VAL A 1 113 ? 17.691 17.858 16.184 1.00 13.22 113 VAL A C 1
ATOM 809 O O . VAL A 1 113 ? 17.358 18.916 15.649 1.00 13.17 113 VAL A O 1
ATOM 813 N N . GLY A 1 114 ? 16.870 17.147 16.953 1.00 12.55 114 GLY A N 1
ATOM 814 C CA . GLY A 1 114 ? 15.525 17.608 17.233 1.00 11.85 114 GLY A CA 1
ATOM 815 C C . GLY A 1 114 ? 14.522 17.187 16.181 1.00 12.89 114 GLY A C 1
ATOM 816 O O . GLY A 1 114 ? 13.340 17.525 16.268 1.00 12.78 114 GLY A O 1
ATOM 817 N N . ARG A 1 115 ? 14.992 16.446 15.178 1.00 12.83 115 ARG A N 1
ATOM 818 C CA . ARG A 1 115 ? 14.084 15.864 14.201 1.00 12.15 115 ARG A CA 1
ATOM 819 C C . ARG A 1 115 ? 13.812 14.416 14.634 1.00 12.40 115 ARG A C 1
ATOM 820 O O . ARG A 1 115 ? 14.047 14.087 15.790 1.00 15.40 115 ARG A O 1
ATOM 828 N N . ALA A 1 116 ? 13.299 13.554 13.761 1.00 13.11 116 ALA A N 1
ATOM 829 C CA . ALA A 1 116 ? 12.919 12.216 14.230 1.00 11.93 116 ALA A CA 1
ATOM 830 C C . ALA A 1 116 ? 13.327 11.105 13.275 1.00 12.85 116 ALA A C 1
ATOM 831 O O . ALA A 1 116 ? 13.290 11.276 12.068 1.00 13.63 116 ALA A O 1
ATOM 833 N N . LEU A 1 117 ? 13.715 9.965 13.829 1.00 11.56 117 LEU A N 1
ATOM 834 C CA . LEU A 1 117 ? 13.943 8.778 13.017 1.00 10.20 117 LEU A CA 1
ATOM 835 C C . LEU A 1 117 ? 12.697 7.906 13.089 1.00 10.45 117 LEU A C 1
ATOM 836 O O . LEU A 1 117 ? 12.093 7.779 14.145 1.00 12.41 117 LEU A O 1
ATOM 841 N N . VAL A 1 118 ? 12.314 7.305 11.967 1.00 10.38 118 VAL A N 1
ATOM 842 C CA . VAL A 1 118 ? 11.118 6.468 11.937 1.00 10.74 118 VAL A CA 1
ATOM 843 C C . VAL A 1 118 ? 11.428 5.160 11.227 1.00 11.37 118 VAL A C 1
ATOM 844 O O . VAL A 1 118 ? 12.065 5.164 10.171 1.00 11.75 118 VAL A O 1
ATOM 848 N N . VAL A 1 119 ? 10.981 4.041 11.796 1.00 10.70 119 VAL A N 1
ATOM 849 C CA . VAL A 1 119 ? 11.075 2.768 11.088 1.00 11.90 119 VAL A CA 1
ATOM 850 C C . VAL A 1 119 ? 9.681 2.341 10.626 1.00 13.18 119 VAL A C 1
ATOM 851 O O . VAL A 1 119 ? 8.708 2.415 11.379 1.00 13.41 119 VAL A O 1
ATOM 855 N N . HIS A 1 120 ? 9.602 1.896 9.379 1.00 13.10 120 HIS A N 1
ATOM 856 C CA . HIS A 1 120 ? 8.322 1.629 8.737 1.00 12.10 120 HIS A CA 1
ATOM 857 C C . HIS A 1 120 ? 7.907 0.171 8.668 1.00 13.47 120 HIS A C 1
ATOM 858 O O . HIS A 1 120 ? 8.726 -0.741 8.733 1.00 12.73 120 HIS A O 1
ATOM 865 N N . GLU A 1 121 ? 6.604 -0.005 8.498 1.00 14.05 121 GLU A N 1
ATOM 866 C CA . GLU A 1 121 ? 5.955 -1.293 8.350 1.00 16.74 121 GLU A CA 1
ATOM 867 C C . GLU A 1 121 ? 6.444 -2.066 7.125 1.00 19.75 121 GLU A C 1
ATOM 868 O O . GLU A 1 121 ? 6.706 -3.270 7.207 1.00 18.90 121 GLU A O 1
ATOM 874 N N . LEU A 1 122 ? 6.548 -1.377 5.989 1.00 14.39 122 LEU A N 1
ATOM 875 C CA . LEU A 1 122 ? 6.857 -2.030 4.714 1.00 16.49 122 LEU A CA 1
ATOM 876 C C . LEU A 1 122 ? 8.216 -1.643 4.164 1.00 15.93 122 LEU A C 1
ATOM 877 O O . LEU A 1 122 ? 8.866 -0.709 4.650 1.00 15.51 122 LEU A O 1
ATOM 882 N N . GLU A 1 123 ? 8.626 -2.368 3.123 1.00 17.03 123 GLU A N 1
ATOM 883 C CA . GLU A 1 123 ? 9.813 -2.042 2.349 1.00 15.72 123 GLU A CA 1
ATOM 884 C C . GLU A 1 123 ? 9.657 -0.681 1.670 1.00 15.67 123 GLU A C 1
ATOM 885 O O . GLU A 1 123 ? 8.576 -0.344 1.193 1.00 15.75 123 GLU A O 1
ATOM 891 N N . ASP A 1 124 ? 10.739 0.096 1.666 1.00 14.88 124 ASP A N 1
ATOM 892 C CA . ASP A 1 124 ? 10.831 1.353 0.939 1.00 14.35 124 ASP A CA 1
ATOM 893 C C . ASP A 1 124 ? 11.149 1.020 -0.519 1.00 17.32 124 ASP A C 1
ATOM 894 O O . ASP A 1 124 ? 12.177 0.394 -0.798 1.00 14.88 124 ASP A O 1
ATOM 899 N N . ASP A 1 125 ? 10.276 1.423 -1.448 1.00 16.62 125 ASP A N 1
ATOM 900 C CA . ASP A 1 125 ? 10.473 1.073 -2.859 1.00 17.48 125 ASP A CA 1
ATOM 901 C C . ASP A 1 125 ? 11.476 1.994 -3.560 1.00 18.14 125 ASP A C 1
ATOM 902 O O . ASP A 1 125 ? 11.750 1.849 -4.754 1.00 17.62 125 ASP A O 1
ATOM 907 N N . LEU A 1 126 ? 12.022 2.936 -2.795 1.00 13.94 126 LEU A N 1
ATOM 908 C CA . LEU A 1 126 ? 13.129 3.774 -3.237 1.00 15.33 126 LEU A CA 1
ATOM 909 C C . LEU A 1 126 ? 12.736 4.709 -4.393 1.00 17.90 126 LEU A C 1
ATOM 910 O O . LEU A 1 126 ? 13.593 5.192 -5.136 1.00 17.50 126 LEU A O 1
ATOM 915 N N . GLY A 1 127 ? 11.436 4.981 -4.506 1.00 14.65 127 GLY A N 1
ATOM 916 C CA . GLY A 1 127 ? 10.904 5.807 -5.580 1.00 17.15 127 GLY A CA 1
ATOM 917 C C . GLY A 1 127 ? 10.754 5.099 -6.922 1.00 22.51 127 GLY A C 1
ATOM 918 O O . GLY A 1 127 ? 10.409 5.730 -7.919 1.00 23.81 127 GLY A O 1
ATOM 919 N N . LYS A 1 128 ? 11.006 3.794 -6.952 1.00 19.91 128 LYS A N 1
ATOM 920 C CA . LYS A 1 128 ? 11.040 3.042 -8.215 1.00 22.11 128 LYS A CA 1
ATOM 921 C C . LYS A 1 128 ? 9.928 2.003 -8.315 1.00 27.25 128 LYS A C 1
ATOM 922 O O . LYS A 1 128 ? 9.919 1.172 -9.230 1.00 29.06 128 LYS A O 1
ATOM 928 N N . GLY A 1 129 ? 8.992 2.042 -7.379 1.00 24.33 129 GLY A N 1
ATOM 929 C CA . GLY A 1 129 ? 7.971 1.013 -7.302 1.00 24.46 129 GLY A CA 1
ATOM 930 C C . GLY A 1 129 ? 6.819 1.226 -8.261 1.00 30.34 129 GLY A C 1
ATOM 931 O O . GLY A 1 129 ? 5.923 0.386 -8.356 1.00 30.12 129 GLY A O 1
ATOM 932 N N . GLY A 1 130 ? 6.839 2.352 -8.969 1.00 28.35 130 GLY A N 1
ATOM 933 C CA . GLY A 1 130 ? 5.759 2.703 -9.870 1.00 33.00 130 GLY A CA 1
ATOM 934 C C . GLY A 1 130 ? 4.445 2.757 -9.122 1.00 33.22 130 GLY A C 1
ATOM 935 O O . GLY A 1 130 ? 3.411 2.307 -9.622 1.00 36.86 130 GLY A O 1
ATOM 936 N N . HIS A 1 131 ? 4.493 3.299 -7.909 1.00 29.66 131 HIS A N 1
ATOM 937 C CA . HIS A 1 131 ? 3.318 3.393 -7.049 1.00 27.40 131 HIS A CA 1
ATOM 938 C C . HIS A 1 131 ? 2.956 4.862 -6.827 1.00 25.88 131 HIS A C 1
ATOM 939 O O . HIS A 1 131 ? 3.815 5.737 -6.915 1.00 26.83 131 HIS A O 1
ATOM 946 N N . GLU A 1 132 ? 1.683 5.131 -6.556 1.00 27.24 132 GLU A N 1
ATOM 947 C CA . GLU A 1 132 ? 1.221 6.495 -6.317 1.00 26.27 132 GLU A CA 1
ATOM 948 C C . GLU A 1 132 ? 2.111 7.223 -5.305 1.00 26.23 132 GLU A C 1
ATOM 949 O O . GLU A 1 132 ? 2.436 8.402 -5.469 1.00 23.76 132 GLU A O 1
ATOM 955 N N . LEU A 1 133 ? 2.516 6.503 -4.264 1.00 24.54 133 LEU A N 1
ATOM 956 C CA . LEU A 1 133 ? 3.297 7.087 -3.177 1.00 22.15 133 LEU A CA 1
ATOM 957 C C . LEU A 1 133 ? 4.810 6.929 -3.323 1.00 19.44 133 LEU A C 1
ATOM 958 O O . LEU A 1 133 ? 5.560 7.378 -2.456 1.00 19.48 133 LEU A O 1
ATOM 963 N N . SER A 1 134 ? 5.265 6.296 -4.400 1.00 20.02 134 SER A N 1
ATOM 964 C CA . SER A 1 134 ? 6.694 5.997 -4.538 1.00 17.33 134 SER A CA 1
ATOM 965 C C . SER A 1 134 ? 7.596 7.213 -4.402 1.00 18.88 134 SER A C 1
ATOM 966 O O . SER A 1 134 ? 8.641 7.142 -3.762 1.00 16.83 134 SER A O 1
ATOM 969 N N . LEU A 1 135 ? 7.200 8.323 -5.017 1.00 17.38 135 LEU A N 1
ATOM 970 C CA . LEU A 1 135 ? 8.060 9.498 -5.069 1.00 16.11 135 LEU A CA 1
ATOM 971 C C . LEU A 1 135 ? 7.945 10.425 -3.865 1.00 16.61 135 LEU A C 1
ATOM 972 O O . LEU A 1 135 ? 8.633 11.442 -3.802 1.00 18.53 135 LEU A O 1
ATOM 977 N N . THR A 1 136 ? 7.094 10.073 -2.906 1.00 16.13 136 THR A N 1
ATOM 978 C CA . THR A 1 136 ? 7.021 10.830 -1.658 1.00 16.69 136 THR A CA 1
ATOM 979 C C . THR A 1 136 ? 7.506 10.013 -0.466 1.00 16.47 136 THR A C 1
ATOM 980 O O . THR A 1 136 ? 8.392 10.442 0.268 1.00 17.32 136 THR A O 1
ATOM 984 N N . THR A 1 137 ? 6.936 8.827 -0.281 1.00 17.37 137 THR A N 1
ATOM 985 C CA . THR A 1 137 ? 7.229 8.018 0.906 1.00 16.17 137 THR A CA 1
ATOM 986 C C . THR A 1 137 ? 7.932 6.699 0.594 1.00 15.97 137 THR A C 1
ATOM 987 O O . THR A 1 137 ? 8.334 5.968 1.505 1.00 15.45 137 THR A O 1
ATOM 991 N N . GLY A 1 138 ? 8.045 6.367 -0.685 1.00 15.74 138 GLY A N 1
ATOM 992 C CA . GLY A 1 138 ? 8.560 5.064 -1.065 1.00 12.76 138 GLY A CA 1
ATOM 993 C C . GLY A 1 138 ? 7.549 3.963 -0.806 1.00 15.32 138 GLY A C 1
ATOM 994 O O . GLY A 1 138 ? 7.884 2.775 -0.839 1.00 15.67 138 GLY A O 1
ATOM 995 N N . ASN A 1 139 ? 6.307 4.356 -0.545 1.00 13.45 139 ASN A N 1
ATOM 996 C CA . ASN A 1 139 ? 5.239 3.403 -0.241 1.00 16.00 139 ASN A CA 1
ATOM 997 C C . ASN A 1 139 ? 5.594 2.456 0.912 1.00 17.43 139 ASN A C 1
ATOM 998 O O . ASN A 1 139 ? 5.299 1.264 0.856 1.00 16.54 139 ASN A O 1
ATOM 1003 N N . ALA A 1 140 ? 6.214 3.004 1.956 1.00 14.31 140 ALA A N 1
ATOM 1004 C CA . ALA A 1 140 ? 6.767 2.201 3.051 1.00 15.69 140 ALA A CA 1
ATOM 1005 C C . ALA A 1 140 ? 5.758 1.903 4.160 1.00 17.42 140 ALA A C 1
ATOM 1006 O O . ALA A 1 140 ? 6.090 1.270 5.162 1.00 15.76 140 ALA A O 1
ATOM 1008 N N . GLY A 1 141 ? 4.523 2.354 3.969 1.00 18.44 141 GLY A N 1
ATOM 1009 C CA . GLY A 1 141 ? 3.445 2.011 4.879 1.00 19.00 141 GLY A CA 1
ATOM 1010 C C . GLY A 1 141 ? 3.567 2.699 6.224 1.00 16.66 141 GLY A C 1
ATOM 1011 O O . GLY A 1 141 ? 4.197 3.752 6.339 1.00 15.38 141 GLY A O 1
ATOM 1012 N N . GLY A 1 142 ? 2.957 2.091 7.239 1.00 19.10 142 GLY A N 1
ATOM 1013 C CA . GLY A 1 142 ? 2.822 2.694 8.556 1.00 17.59 142 GLY A CA 1
ATOM 1014 C C . GLY A 1 142 ? 4.113 2.919 9.315 1.00 16.08 142 GLY A C 1
ATOM 1015 O O . GLY A 1 142 ? 5.161 2.374 8.960 1.00 15.98 142 GLY A O 1
ATOM 1016 N N . ARG A 1 143 ? 4.025 3.729 10.369 1.00 16.42 143 ARG A N 1
ATOM 1017 C CA . ARG A 1 143 ? 5.182 4.079 11.188 1.00 13.50 143 ARG A CA 1
ATOM 1018 C C . ARG A 1 143 ? 5.191 3.258 12.466 1.00 14.94 143 ARG A C 1
ATOM 1019 O O . ARG A 1 143 ? 4.447 3.549 13.403 1.00 19.16 143 ARG A O 1
ATOM 1027 N N . LEU A 1 144 ? 6.030 2.227 12.496 1.00 14.30 144 LEU A N 1
ATOM 1028 C CA . LEU A 1 144 ? 6.022 1.263 13.586 1.00 12.36 144 LEU A CA 1
ATOM 1029 C C . LEU A 1 144 ? 6.569 1.845 14.874 1.00 14.07 144 LEU A C 1
ATOM 1030 O O . LEU A 1 144 ? 6.082 1.527 15.958 1.00 14.34 144 LEU A O 1
ATOM 1035 N N . ALA A 1 145 ? 7.611 2.661 14.752 1.00 13.06 145 ALA A N 1
ATOM 1036 C CA . ALA A 1 145 ? 8.246 3.261 15.915 1.00 12.40 145 ALA A CA 1
ATOM 1037 C C . ALA A 1 145 ? 9.027 4.486 15.480 1.00 12.61 145 ALA A C 1
ATOM 1038 O O . ALA A 1 145 ? 9.450 4.589 14.332 1.00 11.16 145 ALA A O 1
ATOM 1040 N N . CYS A 1 146 ? 9.203 5.419 16.404 1.00 13.38 146 CYS A N 1
ATOM 1041 C CA . CYS A 1 146 ? 9.920 6.649 16.105 1.00 11.19 146 CYS A CA 1
ATOM 1042 C C . CYS A 1 146 ? 10.529 7.240 17.365 1.00 11.67 146 CYS A C 1
ATOM 1043 O O . CYS A 1 146 ? 10.119 6.918 18.474 1.00 12.14 146 CYS A O 1
ATOM 1046 N N . GLY A 1 147 ? 11.512 8.111 17.191 1.00 12.08 147 GLY A N 1
ATOM 1047 C CA . GLY A 1 147 ? 12.109 8.784 18.328 1.00 12.19 147 GLY A CA 1
ATOM 1048 C C . GLY A 1 147 ? 12.776 10.072 17.918 1.00 11.55 147 GLY A C 1
ATOM 1049 O O . GLY A 1 147 ? 13.217 10.220 16.787 1.00 12.04 147 GLY A O 1
ATOM 1050 N N . VAL A 1 148 ? 12.847 11.016 18.846 1.00 11.81 148 VAL A N 1
ATOM 1051 C CA . VAL A 1 148 ? 13.471 12.295 18.552 1.00 12.12 148 VAL A CA 1
ATOM 1052 C C . VAL A 1 148 ? 14.981 12.183 18.630 1.00 11.18 148 VAL A C 1
ATOM 1053 O O . VAL A 1 148 ? 15.521 11.501 19.496 1.00 13.00 148 VAL A O 1
ATOM 1057 N N . VAL A 1 149 ? 15.671 12.864 17.722 1.00 12.60 149 VAL A N 1
ATOM 1058 C CA . VAL A 1 149 ? 17.126 12.879 17.742 1.00 12.17 149 VAL A CA 1
ATOM 1059 C C . VAL A 1 149 ? 17.598 13.866 18.809 1.00 12.86 149 VAL A C 1
ATOM 1060 O O . VAL A 1 149 ? 17.403 15.073 18.681 1.00 12.76 149 VAL A O 1
ATOM 1064 N N . GLY A 1 150 ? 18.204 13.343 19.866 1.00 13.16 150 GLY A N 1
ATOM 1065 C CA . GLY A 1 150 ? 18.649 14.177 20.968 1.00 15.01 150 GLY A CA 1
ATOM 1066 C C . GLY A 1 150 ? 20.148 14.122 21.190 1.00 14.34 150 GLY A C 1
ATOM 1067 O O . GLY A 1 150 ? 20.807 13.154 20.816 1.00 15.45 150 GLY A O 1
ATOM 1068 N N . LEU A 1 151 ? 20.694 15.165 21.804 1.00 13.32 151 LEU A N 1
ATOM 1069 C CA . LEU A 1 151 ? 22.120 15.192 22.107 1.00 12.98 151 LEU A CA 1
ATOM 1070 C C . LEU A 1 151 ? 22.475 14.164 23.174 1.00 15.69 151 LEU A C 1
ATOM 1071 O O . LEU A 1 151 ? 21.671 13.851 24.047 1.00 14.54 151 LEU A O 1
ATOM 1076 N N . THR A 1 152 ? 23.695 13.645 23.098 1.00 13.66 152 THR A N 1
ATOM 1077 C CA . THR A 1 152 ? 24.173 12.647 24.036 1.00 15.58 152 THR A CA 1
ATOM 1078 C C . THR A 1 152 ? 25.656 12.954 24.242 1.00 19.92 152 THR A C 1
ATOM 1079 O O . THR A 1 152 ? 26.290 13.549 23.363 1.00 18.84 152 THR A O 1
ATOM 1083 N N . PRO A 1 153 ? 26.201 12.615 25.420 1.00 20.73 153 PRO A N 1
ATOM 1084 C CA . PRO A 1 153 ? 27.596 12.991 25.687 1.00 25.89 153 PRO A CA 1
ATOM 1085 C C . PRO A 1 153 ? 28.606 12.433 24.685 1.00 26.13 153 PRO A C 1
ATOM 1086 O O . PRO A 1 153 ? 28.539 11.266 24.266 1.00 26.13 153 PRO A O 1
ATOM 1090 N N . ILE A 1 154 ? 29.542 13.292 24.301 1.00 26.86 154 ILE A N 1
ATOM 1091 C CA . ILE A 1 154 ? 30.590 12.920 23.365 1.00 32.45 154 ILE A CA 1
ATOM 1092 C C . ILE A 1 154 ? 31.603 11.996 24.030 1.00 32.12 154 ILE A C 1
ATOM 1093 O O . ILE A 1 154 ? 32.193 11.130 23.387 1.00 38.11 154 ILE A O 1
ATOM 1099 N N . ALA B 1 1 ? 10.217 36.228 13.554 1.00 51.87 1 ALA B N 1
ATOM 1100 C CA . ALA B 1 1 ? 10.879 34.968 13.226 1.00 48.23 1 ALA B CA 1
ATOM 1101 C C . ALA B 1 1 ? 10.730 33.942 14.346 1.00 46.77 1 ALA B C 1
ATOM 1102 O O . ALA B 1 1 ? 11.695 33.635 15.050 1.00 46.12 1 ALA B O 1
ATOM 1104 N N . THR B 1 2 ? 9.520 33.409 14.492 1.00 45.18 2 THR B N 1
ATOM 1105 C CA . THR B 1 2 ? 9.213 32.450 15.546 1.00 35.29 2 THR B CA 1
ATOM 1106 C C . THR B 1 2 ? 9.779 31.064 15.236 1.00 37.36 2 THR B C 1
ATOM 1107 O O . THR B 1 2 ? 9.730 30.600 14.097 1.00 40.54 2 THR B O 1
ATOM 1111 N N . LYS B 1 3 ? 10.329 30.417 16.258 1.00 27.46 3 LYS B N 1
ATOM 1112 C CA . LYS B 1 3 ? 10.740 29.022 16.173 1.00 24.72 3 LYS B CA 1
ATOM 1113 C C . LYS B 1 3 ? 9.968 28.263 17.2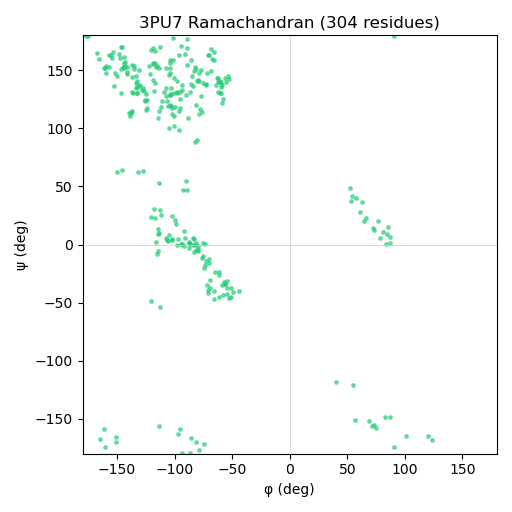41 1.00 25.40 3 LYS B C 1
ATOM 1114 O O . LYS B 1 3 ? 9.677 28.820 18.296 1.00 19.68 3 LYS B O 1
ATOM 1120 N N . LYS B 1 4 ? 9.625 27.005 16.973 1.00 22.06 4 LYS B N 1
ATOM 1121 C CA . LYS B 1 4 ? 8.821 26.233 17.915 1.00 19.75 4 LYS B CA 1
ATOM 1122 C C . LYS B 1 4 ? 9.418 24.862 18.176 1.00 18.16 4 LYS B C 1
ATOM 1123 O O . LYS B 1 4 ? 10.073 24.291 17.316 1.00 18.21 4 LYS B O 1
ATOM 1129 N N . ALA B 1 5 ? 9.188 24.348 19.380 1.00 16.78 5 ALA B N 1
ATOM 1130 C CA . ALA B 1 5 ? 9.658 23.019 19.754 1.00 15.79 5 ALA B CA 1
ATOM 1131 C C . ALA B 1 5 ? 8.630 22.385 20.685 1.00 15.98 5 ALA B C 1
ATOM 1132 O O . ALA B 1 5 ? 7.690 23.050 21.121 1.00 17.24 5 ALA B O 1
ATOM 1134 N N . VAL B 1 6 ? 8.775 21.092 20.966 1.00 13.78 6 VAL B N 1
ATOM 1135 C CA . VAL B 1 6 ? 7.799 20.404 21.793 1.00 13.84 6 VAL B CA 1
ATOM 1136 C C . VAL B 1 6 ? 8.510 19.259 22.498 1.00 14.76 6 VAL B C 1
ATOM 1137 O O . VAL B 1 6 ? 9.472 18.700 21.968 1.00 15.49 6 VAL B O 1
ATOM 1141 N N . ALA B 1 7 ? 8.072 18.938 23.710 1.00 13.26 7 ALA B N 1
ATOM 1142 C CA . ALA B 1 7 ? 8.542 17.726 24.377 1.00 11.80 7 ALA B CA 1
ATOM 1143 C C . ALA B 1 7 ? 7.340 16.934 24.846 1.00 13.80 7 ALA B C 1
ATOM 1144 O O . ALA B 1 7 ? 6.402 17.483 25.414 1.00 14.47 7 ALA B O 1
ATOM 1146 N N . VAL B 1 8 ? 7.358 15.642 24.561 1.00 11.25 8 VAL B N 1
ATOM 1147 C CA . VAL B 1 8 ? 6.329 14.751 25.036 1.00 12.03 8 VAL B CA 1
ATOM 1148 C C . VAL B 1 8 ? 6.948 14.009 26.206 1.00 13.19 8 VAL B C 1
ATOM 1149 O O . VAL B 1 8 ? 7.955 13.308 26.051 1.00 11.02 8 VAL B O 1
ATOM 1153 N N . LEU B 1 9 ? 6.362 14.203 27.382 1.00 12.00 9 LEU B N 1
ATOM 1154 C CA . LEU B 1 9 ? 6.905 13.664 28.619 1.00 11.38 9 LEU B CA 1
ATOM 1155 C C . LEU B 1 9 ? 6.272 12.329 28.993 1.00 12.63 9 LEU B C 1
ATOM 1156 O O . LEU B 1 9 ? 5.058 12.216 29.101 1.00 14.79 9 LEU B O 1
ATOM 1161 N N . LYS B 1 10 ? 7.112 11.318 29.192 1.00 9.86 10 LYS B N 1
ATOM 1162 C CA . LYS B 1 10 ? 6.642 10.022 29.648 1.00 13.82 10 LYS B CA 1
ATOM 1163 C C . LYS B 1 10 ? 7.694 9.459 30.575 1.00 12.12 10 LYS B C 1
ATOM 1164 O O . LYS B 1 10 ? 8.854 9.881 30.535 1.00 12.34 10 LYS B O 1
ATOM 1170 N N . GLY B 1 11 ? 7.309 8.480 31.382 1.00 12.02 11 GLY B N 1
ATOM 1171 C CA . GLY B 1 11 ? 8.281 7.842 32.245 1.00 12.93 11 GLY B CA 1
ATOM 1172 C C . GLY B 1 11 ? 7.786 6.531 32.819 1.00 14.41 11 GLY B C 1
ATOM 1173 O O . GLY B 1 11 ? 6.770 5.974 32.389 1.00 13.30 11 GLY B O 1
ATOM 1174 N N . ASN B 1 12 ? 8.525 6.050 33.809 1.00 15.60 12 ASN B N 1
ATOM 1175 C CA . ASN B 1 12 ? 8.210 4.805 34.487 1.00 16.10 12 ASN B CA 1
ATOM 1176 C C . ASN B 1 12 ? 7.311 5.115 35.669 1.00 15.37 12 ASN B C 1
ATOM 1177 O O . ASN B 1 12 ? 7.596 4.771 36.815 1.00 16.88 12 ASN B O 1
ATOM 1182 N N . SER B 1 13 ? 6.216 5.796 35.364 1.00 14.21 13 SER B N 1
ATOM 1183 C CA . SER B 1 13 ? 5.283 6.263 36.361 1.00 15.45 13 SER B CA 1
ATOM 1184 C C . SER B 1 13 ? 4.005 6.516 35.595 1.00 16.66 13 SER B C 1
ATOM 1185 O O . SER B 1 13 ? 3.923 6.228 34.396 1.00 17.15 13 SER B O 1
ATOM 1188 N N . ASN B 1 14 ? 3.015 7.075 36.272 1.00 18.21 14 ASN B N 1
ATOM 1189 C CA . ASN B 1 14 ? 1.750 7.359 35.614 1.00 18.88 14 ASN B CA 1
ATOM 1190 C C . ASN B 1 14 ? 1.666 8.829 35.225 1.00 18.76 14 ASN B C 1
ATOM 1191 O O . ASN B 1 14 ? 0.580 9.365 35.012 1.00 20.30 14 ASN B O 1
ATOM 1196 N N . VAL B 1 15 ? 2.823 9.473 35.125 1.00 12.31 15 VAL B N 1
ATOM 1197 C CA . VAL B 1 15 ? 2.875 10.898 34.809 1.00 13.25 15 VAL B CA 1
ATOM 1198 C C . VAL B 1 15 ? 3.136 11.064 33.321 1.00 13.09 15 VAL B C 1
ATOM 1199 O O . VAL B 1 15 ? 4.017 10.414 32.762 1.00 13.02 15 VAL B O 1
ATOM 1203 N N . GLU B 1 16 ? 2.346 11.912 32.671 1.00 11.17 16 GLU B N 1
ATOM 1204 C CA . GLU B 1 16 ? 2.476 12.145 31.233 1.00 12.89 16 GLU B CA 1
ATOM 1205 C C . GLU B 1 16 ? 2.194 13.603 30.957 1.00 15.28 16 GLU B C 1
ATOM 1206 O O . GLU B 1 16 ? 1.494 14.253 31.727 1.00 14.62 16 GLU B O 1
ATOM 1212 N N . GLY B 1 17 ? 2.712 14.114 29.847 1.00 14.08 17 GLY B N 1
ATOM 1213 C CA . GLY B 1 17 ? 2.371 15.462 29.462 1.00 14.27 17 GLY B CA 1
ATOM 1214 C C . GLY B 1 17 ? 2.964 15.917 28.155 1.00 14.35 17 GLY B C 1
ATOM 1215 O O . GLY B 1 17 ? 3.694 15.182 27.478 1.00 14.81 17 GLY B O 1
ATOM 1216 N N . VAL B 1 18 ? 2.626 17.151 27.807 1.00 14.10 18 VAL B N 1
ATOM 1217 C CA . VAL B 1 18 ? 3.163 17.801 26.624 1.00 15.85 18 VAL B CA 1
ATOM 1218 C C . VAL B 1 18 ? 3.609 19.210 26.977 1.00 15.70 18 VAL B C 1
ATOM 1219 O O . VAL B 1 18 ? 2.901 19.945 27.672 1.00 14.53 18 VAL B O 1
ATOM 1223 N N . VAL B 1 19 ? 4.794 19.580 26.513 1.00 14.94 19 VAL B N 1
ATOM 1224 C CA . VAL B 1 19 ? 5.290 20.929 26.725 1.00 14.66 19 VAL B CA 1
ATOM 1225 C C . VAL B 1 19 ? 5.633 21.572 25.393 1.00 16.48 19 VAL B C 1
ATOM 1226 O O . VAL B 1 19 ? 6.429 21.033 24.637 1.00 16.29 19 VAL B O 1
ATOM 1230 N N . THR B 1 20 ? 5.042 22.726 25.106 1.00 17.05 20 THR B N 1
ATOM 1231 C CA . THR B 1 20 ? 5.379 23.426 23.871 1.00 15.84 20 THR B CA 1
ATOM 1232 C C . THR B 1 20 ? 6.259 24.623 24.190 1.00 17.50 20 THR B C 1
ATOM 1233 O O . THR B 1 20 ? 6.127 25.236 25.254 1.00 17.25 20 THR B O 1
ATOM 1237 N N . LEU B 1 21 ? 7.182 24.931 23.286 1.00 14.42 21 LEU B N 1
ATOM 1238 C CA . LEU B 1 21 ? 8.127 26.019 23.493 1.00 16.15 21 LEU B CA 1
ATOM 1239 C C . LEU B 1 21 ? 8.181 26.885 22.247 1.00 17.59 21 LEU B C 1
ATOM 1240 O O . LEU B 1 21 ? 8.143 26.376 21.129 1.00 17.24 21 LEU B O 1
ATOM 1245 N N . SER B 1 22 ? 8.278 28.195 22.435 1.00 17.70 22 SER B N 1
ATOM 1246 C CA . SER B 1 22 ? 8.390 29.092 21.296 1.00 15.97 22 SER B CA 1
ATOM 1247 C C . SER B 1 22 ? 9.290 30.264 21.630 1.00 20.55 22 SER B C 1
ATOM 1248 O O . SER B 1 22 ? 9.418 30.658 22.791 1.00 18.89 22 SER B O 1
ATOM 1251 N N . GLN B 1 23 ? 9.917 30.816 20.600 1.00 18.67 23 GLN B N 1
ATOM 1252 C CA . GLN B 1 23 ? 10.850 31.908 20.778 1.00 21.10 23 GLN B CA 1
ATOM 1253 C C . GLN B 1 23 ? 10.868 32.742 19.509 1.00 26.84 23 GLN B C 1
ATOM 1254 O O . GLN B 1 23 ? 10.881 32.195 18.410 1.00 25.88 23 GLN B O 1
ATOM 1260 N N . ASP B 1 24 ? 10.850 34.062 19.668 1.00 27.04 24 ASP B N 1
ATOM 1261 C CA . ASP B 1 24 ? 11.031 34.979 18.542 1.00 34.48 24 ASP B CA 1
ATOM 1262 C C . ASP B 1 24 ? 12.470 35.469 18.525 1.00 35.25 24 ASP B C 1
ATOM 1263 O O . ASP B 1 24 ? 12.927 36.102 19.476 1.00 34.83 24 ASP B O 1
ATOM 1268 N N . ASP B 1 25 ? 13.188 35.169 17.448 1.00 37.75 25 ASP B N 1
ATOM 1269 C CA . ASP B 1 25 ? 14.576 35.590 17.331 1.00 38.60 25 ASP B CA 1
ATOM 1270 C C . ASP B 1 25 ? 15.376 35.117 18.534 1.00 38.78 25 ASP B C 1
ATOM 1271 O O . ASP B 1 25 ? 15.449 33.917 18.805 1.00 40.63 25 ASP B O 1
ATOM 1276 N N . ASP B 1 26 ? 15.970 36.062 19.259 1.00 36.22 26 ASP B N 1
ATOM 1277 C CA . ASP B 1 26 ? 16.753 35.728 20.446 1.00 34.93 26 ASP B CA 1
ATOM 1278 C C . ASP B 1 26 ? 16.078 36.216 21.722 1.00 31.22 26 ASP B C 1
ATOM 1279 O O . ASP B 1 26 ? 16.737 36.471 22.731 1.00 32.77 26 ASP B O 1
ATOM 1284 N N . GLY B 1 27 ? 14.759 36.351 21.666 1.00 31.05 27 GLY B N 1
ATOM 1285 C CA . GLY B 1 27 ? 13.997 36.768 22.821 1.00 32.01 27 GLY B CA 1
ATOM 1286 C C . GLY B 1 27 ? 13.888 35.644 23.828 1.00 24.72 27 GLY B C 1
ATOM 1287 O O . GLY B 1 27 ? 14.536 34.608 23.681 1.00 25.20 27 GLY B O 1
ATOM 1288 N N . PRO B 1 28 ? 13.067 35.846 24.864 1.00 26.05 28 PRO B N 1
ATOM 1289 C CA . PRO B 1 28 ? 12.792 34.800 25.850 1.00 23.14 28 PRO B CA 1
ATOM 1290 C C . PRO B 1 28 ? 11.997 33.663 25.224 1.00 19.84 28 PRO B C 1
ATOM 1291 O O . PRO B 1 28 ? 11.362 33.841 24.184 1.00 20.47 28 PRO B O 1
ATOM 1295 N N . THR B 1 29 ? 12.044 32.507 25.874 1.00 17.83 29 THR B N 1
ATOM 1296 C CA . THR B 1 29 ? 11.326 31.324 25.436 1.00 17.50 29 THR B CA 1
ATOM 1297 C C . THR B 1 29 ? 10.065 31.184 26.255 1.00 14.63 29 THR B C 1
ATOM 1298 O O . THR B 1 29 ? 10.098 31.287 27.484 1.00 16.82 29 THR B O 1
ATOM 1302 N N . THR B 1 30 ? 8.950 30.988 25.566 1.00 14.91 30 THR B N 1
ATOM 1303 C CA . THR B 1 30 ? 7.663 30.781 26.202 1.00 13.19 30 THR B CA 1
ATOM 1304 C C . THR B 1 30 ? 7.386 29.293 26.254 1.00 17.76 30 THR B C 1
ATOM 1305 O O . THR B 1 30 ? 7.527 28.596 25.247 1.00 16.49 30 THR B O 1
ATOM 1309 N N . VAL B 1 31 ? 7.004 28.816 27.434 1.00 13.72 31 VAL B N 1
ATOM 1310 C CA . VAL B 1 31 ? 6.840 27.390 27.667 1.00 14.90 31 VAL B CA 1
ATOM 1311 C C . VAL B 1 31 ? 5.446 27.091 28.200 1.00 15.06 31 VAL B C 1
ATOM 1312 O O . VAL B 1 31 ? 5.084 27.525 29.295 1.00 15.67 31 VAL B O 1
ATOM 1316 N N . ASN B 1 32 ? 4.666 26.351 27.418 1.00 16.46 32 ASN B N 1
ATOM 1317 C CA . ASN B 1 32 ? 3.329 25.943 27.827 1.00 12.69 32 ASN B CA 1
ATOM 1318 C C . ASN B 1 32 ? 3.360 24.510 28.324 1.00 14.90 32 ASN B C 1
ATOM 1319 O O . ASN B 1 32 ? 3.573 23.587 27.546 1.00 14.98 32 ASN B O 1
ATOM 1324 N N . VAL B 1 33 ? 3.162 24.344 29.626 1.00 13.93 33 VAL B N 1
ATOM 1325 C CA . VAL B 1 33 ? 3.270 23.056 30.275 1.00 13.28 33 VAL B CA 1
ATOM 1326 C C . VAL B 1 33 ? 1.881 22.498 30.557 1.00 14.48 33 VAL B C 1
ATOM 1327 O O . VAL B 1 33 ? 1.032 23.190 31.113 1.00 15.64 33 VAL B O 1
ATOM 1331 N N . ARG B 1 34 ? 1.650 21.250 30.166 1.00 11.88 34 ARG B N 1
ATOM 1332 C CA . ARG B 1 34 ? 0.470 20.533 30.640 1.00 15.12 34 ARG B CA 1
ATOM 1333 C C . ARG B 1 34 ? 0.827 19.096 30.974 1.00 12.35 34 ARG B C 1
ATOM 1334 O O . ARG B 1 34 ? 1.093 18.291 30.089 1.00 12.79 34 ARG B O 1
ATOM 1342 N N . ILE B 1 35 ? 0.810 18.781 32.260 1.00 11.73 35 ILE B N 1
ATOM 1343 C CA . ILE B 1 35 ? 1.219 17.463 32.721 1.00 10.69 35 ILE B CA 1
ATOM 1344 C C . ILE B 1 35 ? 0.164 16.905 33.665 1.00 12.07 35 ILE B C 1
ATOM 1345 O O . ILE B 1 35 ? -0.351 17.626 34.520 1.00 13.50 35 ILE B O 1
ATOM 1350 N N . THR B 1 36 ? -0.153 15.622 33.499 1.00 11.63 36 THR B N 1
ATOM 1351 C CA . THR B 1 36 ? -1.163 14.950 34.293 1.00 12.59 36 THR B CA 1
ATOM 1352 C C . THR B 1 36 ? -0.571 13.807 35.121 1.00 15.89 36 THR B C 1
ATOM 1353 O O . THR B 1 36 ? 0.565 13.382 34.895 1.00 13.11 36 THR B O 1
ATOM 1357 N N . GLY B 1 37 ? -1.351 13.323 36.078 1.00 14.28 37 GLY B N 1
ATOM 1358 C CA . GLY B 1 37 ? -0.955 12.198 36.913 1.00 17.95 37 GLY B CA 1
ATOM 1359 C C . GLY B 1 37 ? -0.034 12.544 38.066 1.00 17.70 37 GLY B C 1
ATOM 1360 O O . GLY B 1 37 ? 0.511 11.654 38.725 1.00 1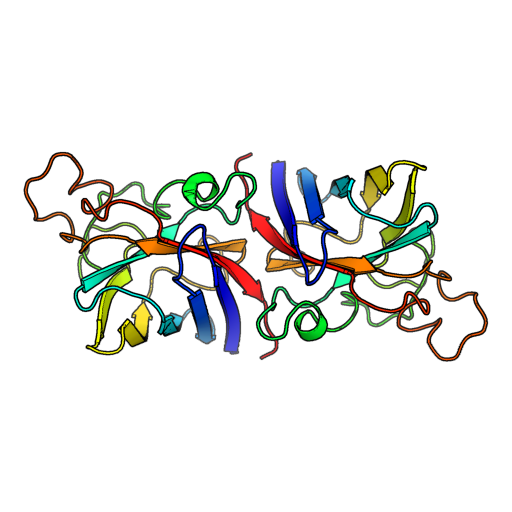8.80 37 GLY B O 1
ATOM 1361 N N . LEU B 1 38 ? 0.133 13.838 38.324 1.00 13.10 38 LEU B N 1
ATOM 1362 C CA . LEU B 1 38 ? 1.014 14.310 39.388 1.00 15.12 38 LEU B CA 1
ATOM 1363 C C . LEU B 1 38 ? 0.324 14.334 40.743 1.00 15.77 38 LEU B C 1
ATOM 1364 O O . LEU B 1 38 ? -0.865 14.624 40.833 1.00 18.04 38 LEU B O 1
ATOM 1369 N N . ALA B 1 39 ? 1.073 14.038 41.798 1.00 15.90 39 ALA B N 1
ATOM 1370 C CA . ALA B 1 39 ? 0.565 14.265 43.151 1.00 16.27 39 ALA B CA 1
ATOM 1371 C C . ALA B 1 39 ? 0.325 15.753 43.321 1.00 17.26 39 ALA B C 1
ATOM 1372 O O . ALA B 1 39 ? 1.193 16.560 42.978 1.00 17.72 39 ALA B O 1
ATOM 1374 N N . PRO B 1 40 ? -0.859 16.136 43.833 1.00 17.36 40 PRO B N 1
ATOM 1375 C CA . PRO B 1 40 ? -1.105 17.569 44.006 1.00 15.14 40 PRO B CA 1
ATOM 1376 C C . PRO B 1 40 ? 0.029 18.201 44.800 1.00 19.53 40 PRO B C 1
ATOM 1377 O O . PRO B 1 40 ? 0.559 17.565 45.704 1.00 19.89 40 PRO B O 1
ATOM 1381 N N . GLY B 1 41 ? 0.404 19.422 44.443 1.00 16.32 41 GLY B N 1
ATOM 1382 C CA . GLY B 1 41 ? 1.495 20.114 45.104 1.00 17.77 41 GLY B CA 1
ATOM 1383 C C . GLY B 1 41 ? 2.593 20.545 44.148 1.00 18.18 41 GLY B C 1
ATOM 1384 O O . GLY B 1 41 ? 2.430 20.494 42.923 1.00 14.90 41 GLY B O 1
ATOM 1385 N N . LEU B 1 42 ? 3.726 20.959 44.712 1.00 16.94 42 LEU B N 1
ATOM 1386 C CA . LEU B 1 42 ? 4.840 21.479 43.921 1.00 15.64 42 LEU B CA 1
ATOM 1387 C C . LEU B 1 42 ? 5.743 20.384 43.369 1.00 14.75 42 LEU B C 1
ATOM 1388 O O . LEU B 1 42 ? 6.086 19.430 44.075 1.00 13.89 42 LEU B O 1
ATOM 1393 N N . HIS B 1 43 ? 6.127 20.535 42.099 1.00 12.86 43 HIS B N 1
ATOM 1394 C CA . HIS B 1 43 ? 7.068 19.620 41.448 1.00 12.20 43 HIS B CA 1
ATOM 1395 C C . HIS B 1 43 ? 8.163 20.374 40.696 1.00 12.47 43 HIS B C 1
ATOM 1396 O O . HIS B 1 43 ? 7.878 21.277 39.913 1.00 11.66 43 HIS B O 1
ATOM 1403 N N . GLY B 1 44 ? 9.413 19.989 40.931 1.00 12.48 44 GLY B N 1
ATOM 1404 C CA . GLY B 1 44 ? 10.522 20.563 40.196 1.00 12.74 44 GLY B CA 1
ATOM 1405 C C . GLY B 1 44 ? 10.385 20.291 38.711 1.00 10.30 44 GLY B C 1
ATOM 1406 O O . GLY B 1 44 ? 9.987 19.209 38.293 1.00 11.43 44 GLY B O 1
ATOM 1407 N N . PHE B 1 45 ? 10.723 21.286 37.909 1.00 10.28 45 PHE B N 1
ATOM 1408 C CA . PHE B 1 45 ? 10.589 21.175 36.466 1.00 9.44 45 PHE B CA 1
ATOM 1409 C C . PHE B 1 45 ? 11.832 21.793 35.834 1.00 12.80 45 PHE B C 1
ATOM 1410 O O . PHE B 1 45 ? 12.052 23.002 35.961 1.00 14.05 45 PHE B O 1
ATOM 1418 N N . HIS B 1 46 ? 12.651 20.965 35.176 1.00 11.19 46 HIS B N 1
ATOM 1419 C CA . HIS B 1 46 ? 13.965 21.412 34.707 1.00 12.62 46 HIS B CA 1
ATOM 1420 C C . HIS B 1 46 ? 14.279 20.972 33.291 1.00 14.62 46 HIS B C 1
ATOM 1421 O O . HIS B 1 46 ? 13.794 19.942 32.812 1.00 12.96 46 HIS B O 1
ATOM 1428 N N . LEU B 1 47 ? 15.125 21.752 32.638 1.00 11.67 47 LEU B N 1
ATOM 1429 C CA . LEU B 1 47 ? 15.671 21.363 31.349 1.00 12.83 47 LEU B CA 1
ATOM 1430 C C . LEU B 1 47 ? 17.013 20.707 31.647 1.00 12.39 47 LEU B C 1
ATOM 1431 O O . LEU B 1 47 ? 17.911 21.340 32.215 1.00 11.99 47 LEU B O 1
ATOM 1436 N N . HIS B 1 48 ? 17.134 19.426 31.310 1.00 10.44 48 HIS B N 1
ATOM 1437 C CA . HIS B 1 48 ? 18.351 18.677 31.578 1.00 13.30 48 HIS B CA 1
ATOM 1438 C C . HIS B 1 48 ? 19.241 18.662 30.341 1.00 13.07 48 HIS B C 1
ATOM 1439 O O . HIS B 1 48 ? 18.791 18.932 29.233 1.00 13.44 48 HIS B O 1
ATOM 1446 N N . GLU B 1 49 ? 20.505 18.329 30.547 1.00 11.45 49 GLU B N 1
ATOM 1447 C CA . GLU B 1 49 ? 21.525 18.576 29.537 1.00 13.91 49 GLU B CA 1
ATOM 1448 C C . GLU B 1 49 ? 21.369 17.778 28.250 1.00 13.27 49 GLU B C 1
ATOM 1449 O O . GLU B 1 49 ? 21.595 18.311 27.156 1.00 14.73 49 GLU B O 1
ATOM 1455 N N . TYR B 1 50 ? 20.994 16.509 28.374 1.00 14.20 50 TYR B N 1
ATOM 1456 C CA . TYR B 1 50 ? 21.017 15.604 27.223 1.00 11.97 50 TYR B CA 1
ATOM 1457 C C . TYR B 1 50 ? 19.644 15.051 26.860 1.00 13.14 50 TYR B C 1
ATOM 1458 O O . TYR B 1 50 ? 18.854 14.736 27.737 1.00 13.59 50 TYR B O 1
ATOM 1467 N N . GLY B 1 51 ? 19.381 14.923 25.560 1.00 11.52 51 GLY B N 1
ATOM 1468 C CA . GLY B 1 51 ? 18.130 14.349 25.086 1.00 10.87 51 GLY B CA 1
ATOM 1469 C C . GLY B 1 51 ? 18.294 12.854 24.868 1.00 15.16 51 GLY B C 1
ATOM 1470 O O . GLY B 1 51 ? 17.892 12.315 23.834 1.00 14.50 51 GLY B O 1
ATOM 1471 N N . ASP B 1 52 ? 18.890 12.196 25.858 1.00 13.29 52 ASP B N 1
ATOM 1472 C CA . ASP B 1 52 ? 19.206 10.771 25.802 1.00 12.14 52 ASP B CA 1
ATOM 1473 C C . ASP B 1 52 ? 18.317 10.060 26.808 1.00 14.96 52 ASP B C 1
ATOM 1474 O O . ASP B 1 52 ? 18.371 10.352 27.994 1.00 13.13 52 ASP B O 1
ATOM 1479 N N . THR B 1 53 ? 17.476 9.150 26.324 1.00 17.95 53 THR B N 1
ATOM 1480 C CA . THR B 1 53 ? 16.576 8.397 27.190 1.00 13.10 53 THR B CA 1
ATOM 1481 C C . THR B 1 53 ? 16.832 6.898 27.084 1.00 15.56 53 THR B C 1
ATOM 1482 O O . THR B 1 53 ? 15.948 6.090 27.375 1.00 17.65 53 THR B O 1
ATOM 1486 N N . THR B 1 54 ? 18.039 6.526 26.667 1.00 16.00 54 THR B N 1
ATOM 1487 C CA . THR B 1 54 ? 18.362 5.118 26.445 1.00 15.44 54 THR B CA 1
ATOM 1488 C C . THR B 1 54 ? 18.034 4.262 27.662 1.00 18.70 54 THR B C 1
ATOM 1489 O O . THR B 1 54 ? 17.420 3.205 27.537 1.00 23.20 54 THR B O 1
ATOM 1493 N N . ASN B 1 55 ? 18.422 4.718 28.845 1.00 19.54 55 ASN B N 1
ATOM 1494 C CA . ASN B 1 55 ? 18.154 3.938 30.050 1.00 22.77 55 ASN B CA 1
ATOM 1495 C C . ASN B 1 55 ? 17.151 4.616 30.969 1.00 20.60 55 ASN B C 1
ATOM 1496 O O . ASN B 1 55 ? 17.196 4.442 32.188 1.00 28.69 55 ASN B O 1
ATOM 1501 N N . GLY B 1 56 ? 16.241 5.385 30.378 1.00 20.01 56 GLY B N 1
ATOM 1502 C CA . GLY B 1 56 ? 15.224 6.081 31.146 1.00 18.37 56 GLY B CA 1
ATOM 1503 C C . GLY B 1 56 ? 15.569 7.547 31.343 1.00 17.38 56 GLY B C 1
ATOM 1504 O O . GLY B 1 56 ? 16.462 8.079 30.673 1.00 18.04 56 GLY B O 1
ATOM 1505 N N . CYS B 1 57 ? 14.888 8.206 32.277 1.00 13.89 57 CYS B N 1
ATOM 1506 C CA . CYS B 1 57 ? 15.061 9.651 32.424 1.00 14.51 57 CYS B CA 1
ATOM 1507 C C . CYS B 1 57 ? 16.403 10.013 33.042 1.00 14.09 57 CYS B C 1
ATOM 1508 O O . CYS B 1 57 ? 16.811 11.168 33.006 1.00 11.38 57 CYS B O 1
ATOM 1511 N N . MET B 1 58 ? 17.086 9.031 33.613 1.00 14.16 58 MET B N 1
ATOM 1512 C CA . MET B 1 58 ? 18.403 9.310 34.188 1.00 14.63 58 MET B CA 1
ATOM 1513 C C . MET B 1 58 ? 19.455 9.512 33.094 1.00 16.52 58 MET B C 1
ATOM 1514 O O . MET B 1 58 ? 20.506 10.105 33.329 1.00 15.38 58 MET B O 1
ATOM 1519 N N . SER B 1 59 ? 19.153 9.062 31.881 1.00 14.20 59 SER B N 1
ATOM 1520 C CA . SER B 1 59 ? 20.083 9.232 30.781 1.00 14.22 59 SER B CA 1
ATOM 1521 C C . SER B 1 59 ? 20.208 10.691 30.346 1.00 14.40 59 SER B C 1
ATOM 1522 O O . SER B 1 59 ? 21.115 11.029 29.589 1.00 13.18 59 SER B O 1
ATOM 1525 N N . THR B 1 60 ? 19.302 11.550 30.820 1.00 12.88 60 THR B N 1
ATOM 1526 C CA . THR B 1 60 ? 19.299 12.956 30.404 1.00 11.84 60 THR B CA 1
ATOM 1527 C C . THR B 1 60 ? 20.339 13.785 31.147 1.00 11.68 60 THR B C 1
ATOM 1528 O O . THR B 1 60 ? 20.515 14.967 30.869 1.00 11.77 60 THR B O 1
ATOM 1532 N N . GLY B 1 61 ? 21.022 13.167 32.101 1.00 11.99 61 GLY B N 1
ATOM 1533 C CA . GLY B 1 61 ? 22.102 13.850 32.789 1.00 13.83 61 GLY B CA 1
ATOM 1534 C C . GLY B 1 61 ? 21.618 14.904 33.766 1.00 13.99 61 GLY B C 1
ATOM 1535 O O . GLY B 1 61 ? 20.493 14.831 34.260 1.00 13.30 61 GLY B O 1
ATOM 1536 N N . ALA B 1 62 ? 22.479 15.883 34.045 1.00 12.04 62 ALA B N 1
ATOM 1537 C CA . ALA B 1 62 ? 22.213 16.893 35.069 1.00 14.18 62 ALA B CA 1
ATOM 1538 C C . ALA B 1 62 ? 21.471 18.079 34.483 1.00 12.33 62 ALA B C 1
ATOM 1539 O O . ALA B 1 62 ? 21.214 18.133 33.284 1.00 12.90 62 ALA B O 1
ATOM 1541 N N . HIS B 1 63 ? 21.123 19.039 35.332 1.00 13.00 63 HIS B N 1
ATOM 1542 C CA . HIS B 1 63 ? 20.477 20.244 34.852 1.00 12.83 63 HIS B CA 1
ATOM 1543 C C . HIS B 1 63 ? 21.405 20.919 33.862 1.00 13.74 63 HIS B C 1
ATOM 1544 O O . HIS B 1 63 ? 22.615 20.959 34.079 1.00 14.09 63 HIS B O 1
ATOM 1551 N N . PHE B 1 64 ? 20.836 21.428 32.777 1.00 12.34 64 PHE B N 1
ATOM 1552 C CA . PHE B 1 64 ? 21.605 22.125 31.758 1.00 14.61 64 PHE B CA 1
ATOM 1553 C C . PHE B 1 64 ? 22.301 23.293 32.454 1.00 17.11 64 PHE B C 1
ATOM 1554 O O . PHE B 1 64 ? 21.655 24.102 33.117 1.00 13.28 64 PHE B O 1
ATOM 1562 N N . ASN B 1 65 ? 23.621 23.367 32.329 1.00 15.99 65 ASN B N 1
ATOM 1563 C CA . ASN B 1 65 ? 24.386 24.311 33.143 1.00 14.59 65 ASN B CA 1
ATOM 1564 C C . ASN B 1 65 ? 25.646 24.778 32.427 1.00 16.98 65 ASN B C 1
ATOM 1565 O O . ASN B 1 65 ? 26.756 24.530 32.896 1.00 17.17 65 ASN B O 1
ATOM 1570 N N . PRO B 1 66 ? 25.472 25.457 31.290 1.00 16.59 66 PRO B N 1
ATOM 1571 C CA . PRO B 1 66 ? 26.641 25.879 30.513 1.00 18.17 66 PRO B CA 1
ATOM 1572 C C . PRO B 1 66 ? 27.554 26.840 31.281 1.00 20.36 66 PRO B C 1
ATOM 1573 O O . PRO B 1 66 ? 28.748 26.886 30.993 1.00 20.71 66 PRO B O 1
ATOM 1577 N N . ASN B 1 67 ? 27.009 27.589 32.236 1.00 18.00 67 ASN B N 1
ATOM 1578 C CA . ASN B 1 67 ? 27.818 28.542 32.997 1.00 17.24 67 ASN B CA 1
ATOM 1579 C C . ASN B 1 67 ? 28.504 27.973 34.236 1.00 21.79 67 ASN B C 1
ATOM 1580 O O . ASN B 1 67 ? 29.253 28.678 34.916 1.00 19.82 67 ASN B O 1
ATOM 1585 N N . LYS B 1 68 ? 28.246 26.706 34.535 1.00 16.80 68 LYS B N 1
ATOM 1586 C CA . LYS B 1 68 ? 28.899 26.057 35.657 1.00 17.57 68 LYS B CA 1
ATOM 1587 C C . LYS B 1 68 ? 28.538 26.720 36.981 1.00 18.56 68 LYS B C 1
ATOM 1588 O O . LYS B 1 68 ? 29.373 26.813 37.885 1.00 17.61 68 LYS B O 1
ATOM 1594 N N . LEU B 1 69 ? 27.290 27.169 37.098 1.00 16.69 69 LEU B N 1
ATOM 1595 C CA . LEU B 1 69 ? 26.810 27.779 38.333 1.00 15.00 69 LEU B CA 1
ATOM 1596 C C . LEU B 1 69 ? 26.139 26.748 39.236 1.00 16.30 69 LEU B C 1
ATOM 1597 O O . LEU B 1 69 ? 26.075 25.567 38.896 1.00 15.87 69 LEU B O 1
ATOM 1602 N N . THR B 1 70 ? 25.651 27.190 40.390 1.00 15.80 70 THR B N 1
ATOM 1603 C CA . THR B 1 70 ? 24.951 26.290 41.305 1.00 14.36 70 THR B CA 1
ATOM 1604 C C . THR B 1 70 ? 23.455 26.383 41.050 1.00 15.00 70 THR B C 1
ATOM 1605 O O . THR B 1 70 ? 22.994 27.254 40.307 1.00 14.16 70 THR B O 1
ATOM 1609 N N . HIS B 1 71 ? 22.705 25.484 41.677 1.00 15.25 71 HIS B N 1
ATOM 1610 C CA . HIS B 1 71 ? 21.264 25.403 41.475 1.00 14.33 71 HIS B CA 1
ATOM 1611 C C . HIS B 1 71 ? 20.542 26.556 42.153 1.00 15.05 71 HIS B C 1
ATOM 1612 O O . HIS B 1 71 ? 20.865 26.915 43.286 1.00 16.35 71 HIS B O 1
ATOM 1619 N N . GLY B 1 72 ? 19.559 27.132 41.472 1.00 12.35 72 GLY B N 1
ATOM 1620 C CA . GLY B 1 72 ? 18.793 28.219 42.063 1.00 13.60 72 GLY B CA 1
ATOM 1621 C C . GLY B 1 72 ? 17.371 28.293 41.541 1.00 16.35 72 GLY B C 1
ATOM 1622 O O . GLY B 1 72 ? 16.881 27.339 40.918 1.00 16.46 72 GLY B O 1
ATOM 1623 N N . ALA B 1 73 ? 16.717 29.425 41.801 1.00 13.70 73 ALA B N 1
ATOM 1624 C CA . ALA B 1 73 ? 15.383 29.708 41.279 1.00 15.34 73 ALA B CA 1
ATOM 1625 C C . ALA B 1 73 ? 15.487 30.402 39.925 1.00 14.99 73 ALA B C 1
ATOM 1626 O O . ALA B 1 73 ? 16.483 31.064 39.647 1.00 16.56 73 ALA B O 1
ATOM 1628 N N . PRO B 1 74 ? 14.452 30.262 39.083 1.00 15.26 74 PRO B N 1
ATOM 1629 C CA . PRO B 1 74 ? 14.464 30.912 37.767 1.00 14.76 74 PRO B CA 1
ATOM 1630 C C . PRO B 1 74 ? 14.706 32.420 37.846 1.00 17.26 74 PRO B C 1
ATOM 1631 O O . PRO B 1 74 ? 15.321 32.989 36.948 1.00 16.87 74 PRO B O 1
ATOM 1635 N N . GLY B 1 75 ? 14.258 33.055 38.921 1.00 16.26 75 GLY B N 1
ATOM 1636 C CA . GLY B 1 75 ? 14.431 34.488 39.058 1.00 17.73 75 GLY B CA 1
ATOM 1637 C C . GLY B 1 75 ? 15.786 34.917 39.594 1.00 18.60 75 GLY B C 1
ATOM 1638 O O . GLY B 1 75 ? 16.077 36.113 39.647 1.00 19.79 75 GLY B O 1
ATOM 1639 N N . ASP B 1 76 ? 16.614 33.953 39.996 1.00 17.51 76 ASP B N 1
ATOM 1640 C CA . ASP B 1 76 ? 17.919 34.263 40.581 1.00 17.14 76 ASP B CA 1
ATOM 1641 C C . ASP B 1 76 ? 18.965 34.558 39.528 1.00 19.58 76 ASP B C 1
ATOM 1642 O O . ASP B 1 76 ? 18.920 34.024 38.420 1.00 19.52 76 ASP B O 1
ATOM 1647 N N . GLU B 1 77 ? 19.930 35.389 39.899 1.00 18.61 77 GLU B N 1
ATOM 1648 C CA . GLU B 1 77 ? 21.116 35.576 39.095 1.00 18.63 77 GLU B CA 1
ATOM 1649 C C . GLU B 1 77 ? 21.929 34.277 39.062 1.00 19.19 77 GLU B C 1
ATOM 1650 O O . GLU B 1 77 ? 22.357 33.835 38.000 1.00 23.04 77 GLU B O 1
ATOM 1656 N N . ILE B 1 78 ? 22.130 33.668 40.227 1.00 18.70 78 ILE B N 1
ATOM 1657 C CA . ILE B 1 78 ? 22.850 32.399 40.334 1.00 17.40 78 ILE B CA 1
ATOM 1658 C C . ILE B 1 78 ? 21.903 31.205 40.173 1.00 18.52 78 ILE B C 1
ATOM 1659 O O . ILE B 1 78 ? 21.096 30.915 41.053 1.00 15.21 78 ILE B O 1
ATOM 1664 N N . ARG B 1 79 ? 22.016 30.518 39.042 1.00 14.57 79 ARG B N 1
ATOM 1665 C CA . ARG B 1 79 ? 21.141 29.393 38.724 1.00 14.46 79 ARG B CA 1
ATOM 1666 C C . ARG B 1 79 ? 21.711 28.633 37.544 1.00 15.60 79 ARG B C 1
ATOM 1667 O O . ARG B 1 79 ? 22.589 29.125 36.834 1.00 16.58 79 ARG B O 1
ATOM 1675 N N . HIS B 1 80 ? 21.202 27.426 37.345 1.00 11.12 80 HIS B N 1
ATOM 1676 C CA . HIS B 1 80 ? 21.469 26.666 36.140 1.00 15.33 80 HIS B CA 1
ATOM 1677 C C . HIS B 1 80 ? 20.579 27.194 35.025 1.00 14.95 80 HIS B C 1
ATOM 1678 O O . HIS B 1 80 ? 19.456 27.639 35.275 1.00 14.14 80 HIS B O 1
ATOM 1685 N N . ALA B 1 81 ? 21.069 27.142 33.793 1.00 11.94 81 ALA B N 1
ATOM 1686 C CA . ALA B 1 81 ? 20.242 27.478 32.655 1.00 13.70 81 ALA B CA 1
ATOM 1687 C C . ALA B 1 81 ? 18.925 26.705 32.688 1.00 12.80 81 ALA B C 1
ATOM 1688 O O . ALA B 1 81 ? 17.881 27.245 32.332 1.00 13.79 81 ALA B O 1
ATOM 1690 N N . GLY B 1 82 ? 18.976 25.453 33.127 1.00 14.01 82 GLY B N 1
ATOM 1691 C CA . GLY B 1 82 ? 17.787 24.609 33.121 1.00 12.89 82 GLY B CA 1
ATOM 1692 C C . GLY B 1 82 ? 16.85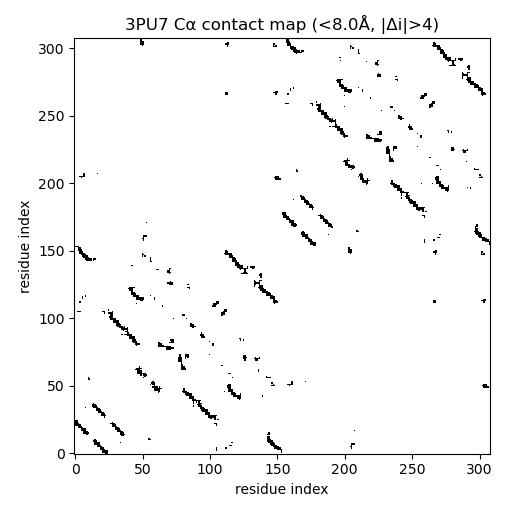5 24.760 34.317 1.00 13.53 82 GLY B C 1
ATOM 1693 O O . GLY B 1 82 ? 15.863 24.026 34.441 1.00 12.46 82 GLY B O 1
ATOM 1694 N N . ASP B 1 83 ? 17.139 25.719 35.192 1.00 15.47 83 ASP B N 1
ATOM 1695 C CA . ASP B 1 83 ? 16.353 25.865 36.418 1.00 13.40 83 ASP B CA 1
ATOM 1696 C C . ASP B 1 83 ? 15.057 26.641 36.216 1.00 14.58 83 ASP B C 1
ATOM 1697 O O . ASP B 1 83 ? 15.016 27.857 36.393 1.00 15.69 83 ASP B O 1
ATOM 1702 N N . LEU B 1 84 ? 13.991 25.926 35.863 1.00 11.58 84 LEU B N 1
ATOM 1703 C CA . LEU B 1 84 ? 12.709 26.561 35.592 1.00 14.20 84 LEU B CA 1
ATOM 1704 C C . LEU B 1 84 ? 11.785 26.650 36.818 1.00 15.44 84 LEU B C 1
ATOM 1705 O O . LEU B 1 84 ? 10.676 27.179 36.733 1.00 14.81 84 LEU B O 1
ATOM 1710 N N . GLY B 1 85 ? 12.244 26.133 37.950 1.00 13.66 85 GLY B N 1
ATOM 1711 C CA . GLY B 1 85 ? 11.510 26.262 39.194 1.00 13.76 85 GLY B CA 1
ATOM 1712 C C . GLY B 1 85 ? 10.483 25.166 39.389 1.00 15.75 85 GLY B C 1
ATOM 1713 O O . GLY B 1 85 ? 10.678 24.045 38.949 1.00 12.99 85 GLY B O 1
ATOM 1714 N N . ASN B 1 86 ? 9.389 25.497 40.064 1.00 14.74 86 ASN B N 1
ATOM 1715 C CA . ASN B 1 86 ? 8.316 24.538 40.305 1.00 15.25 86 ASN B CA 1
ATOM 1716 C C . ASN B 1 86 ? 7.096 24.739 39.426 1.00 14.64 86 ASN B C 1
ATOM 1717 O O . ASN B 1 86 ? 6.793 25.853 38.994 1.00 15.86 86 ASN B O 1
ATOM 1722 N N . ILE B 1 87 ? 6.389 23.644 39.169 1.00 12.43 87 ILE B N 1
ATOM 1723 C CA . ILE B 1 87 ? 5.031 23.751 38.654 1.00 11.56 87 ILE B CA 1
ATOM 1724 C C . ILE B 1 87 ? 4.094 23.217 39.714 1.00 12.91 87 ILE B C 1
ATOM 1725 O O . ILE B 1 87 ? 4.484 22.367 40.514 1.00 14.26 87 ILE B O 1
ATOM 1730 N N . VAL B 1 88 ? 2.863 23.720 39.729 1.00 13.48 88 VAL B N 1
ATOM 1731 C CA . VAL B 1 88 ? 1.897 23.298 40.732 1.00 12.83 88 VAL B CA 1
ATOM 1732 C C . VAL B 1 88 ? 0.840 22.368 40.127 1.00 14.10 88 VAL B C 1
ATOM 1733 O O . VAL B 1 88 ? 0.132 22.751 39.197 1.00 14.16 88 VAL B O 1
ATOM 1737 N N . ALA B 1 89 ? 0.763 21.142 40.643 1.00 13.78 89 ALA B N 1
ATOM 1738 C CA . ALA B 1 89 ? -0.266 20.195 40.229 1.00 12.01 89 ALA B CA 1
ATOM 1739 C C . ALA B 1 89 ? -1.498 20.436 41.086 1.00 15.26 89 ALA B C 1
ATOM 1740 O O . ALA B 1 89 ? -1.397 20.533 42.307 1.00 16.16 89 ALA B O 1
ATOM 1742 N N . ASN B 1 90 ? -2.658 20.542 40.454 1.00 14.87 90 ASN B N 1
ATOM 1743 C CA . ASN B 1 90 ? -3.883 20.807 41.195 1.00 16.32 90 ASN B CA 1
ATOM 1744 C C . ASN B 1 90 ? -4.453 19.528 41.806 1.00 15.32 90 ASN B C 1
ATOM 1745 O O . ASN B 1 90 ? -3.787 18.494 41.814 1.00 14.20 90 ASN B O 1
ATOM 1750 N N . ALA B 1 91 ? -5.677 19.597 42.326 1.00 13.76 91 ALA B N 1
ATOM 1751 C CA . ALA B 1 91 ? -6.256 18.461 43.034 1.00 14.95 91 ALA B CA 1
ATOM 1752 C C . ALA B 1 91 ? -6.604 17.313 42.098 1.00 15.82 91 ALA B C 1
ATOM 1753 O O . ALA B 1 91 ? -6.845 16.195 42.549 1.00 15.39 91 ALA B O 1
ATOM 1755 N N . ASP B 1 92 ? -6.662 17.589 40.801 1.00 14.07 92 ASP B N 1
ATOM 1756 C CA . ASP B 1 92 ? -6.856 16.526 39.816 1.00 12.47 92 ASP B CA 1
ATOM 1757 C C . ASP B 1 92 ? -5.528 15.957 39.299 1.00 15.49 92 ASP B C 1
ATOM 1758 O O . ASP B 1 92 ? -5.510 15.135 38.377 1.00 15.85 92 ASP B O 1
ATOM 1763 N N . GLY B 1 93 ? -4.424 16.407 39.885 1.00 12.48 93 GLY B N 1
ATOM 1764 C CA . GLY B 1 93 ? -3.106 15.971 39.458 1.00 13.60 93 GLY B CA 1
ATOM 1765 C C . GLY B 1 93 ? -2.632 16.622 38.168 1.00 13.89 93 GLY B C 1
ATOM 1766 O O . GLY B 1 93 ? -1.737 16.110 37.493 1.00 12.55 93 GLY B O 1
ATOM 1767 N N . VAL B 1 94 ? -3.231 17.756 37.826 1.00 12.80 94 VAL B N 1
ATOM 1768 C CA . VAL B 1 94 ? -2.890 18.455 36.590 1.00 13.44 94 VAL B CA 1
ATOM 1769 C C . VAL B 1 94 ? -2.084 19.724 36.852 1.00 14.88 94 VAL B C 1
ATOM 1770 O O . VAL B 1 94 ? -2.521 20.600 37.593 1.00 12.89 94 VAL B O 1
ATOM 1774 N N . ALA B 1 95 ? -0.902 19.813 36.248 1.00 12.81 95 ALA B N 1
ATOM 1775 C CA . ALA B 1 95 ? -0.152 21.056 36.238 1.00 14.43 95 ALA B CA 1
ATOM 1776 C C . ALA B 1 95 ? -0.295 21.655 34.858 1.00 13.95 95 ALA B C 1
ATOM 1777 O O . ALA B 1 95 ? 0.086 21.044 33.865 1.00 16.35 95 ALA B O 1
ATOM 1779 N N . GLU B 1 96 ? -0.855 22.857 34.796 1.00 15.89 96 GLU B N 1
ATOM 1780 C CA . GLU B 1 96 ? -1.025 23.558 33.533 1.00 15.69 96 GLU B CA 1
ATOM 1781 C C . GLU B 1 96 ? -0.634 24.999 33.765 1.00 16.07 96 GLU B C 1
ATOM 1782 O O . GLU B 1 96 ? -1.270 25.712 34.537 1.00 17.17 96 GLU B O 1
ATOM 1788 N N . VAL B 1 97 ? 0.435 25.415 33.112 1.00 12.22 97 VAL B N 1
ATOM 1789 C CA . VAL B 1 97 ? 1.008 26.718 33.371 1.00 16.63 97 VAL B CA 1
ATOM 1790 C C . VAL B 1 97 ? 1.862 27.146 32.187 1.00 15.95 97 VAL B C 1
ATOM 1791 O O . VAL B 1 97 ? 2.462 26.316 31.490 1.00 13.30 97 VAL B O 1
ATOM 1795 N N . THR B 1 98 ? 1.886 28.445 31.945 1.00 15.02 98 THR B N 1
ATOM 1796 C CA . THR B 1 98 ? 2.795 29.005 30.967 1.00 15.48 98 THR B CA 1
ATOM 1797 C C . THR B 1 98 ? 3.906 29.749 31.698 1.00 16.53 98 THR B C 1
ATOM 1798 O O . THR B 1 98 ? 3.641 30.590 32.566 1.00 15.11 98 THR B O 1
ATOM 1802 N N . LEU B 1 99 ? 5.147 29.413 31.355 1.00 15.81 99 LEU B N 1
ATOM 1803 C CA . LEU B 1 99 ? 6.327 30.016 31.956 1.00 14.53 99 LEU B CA 1
ATOM 1804 C C . LEU B 1 99 ? 7.068 30.750 30.860 1.00 16.23 99 LEU B C 1
ATOM 1805 O O . LEU B 1 99 ? 6.974 30.382 29.689 1.00 18.00 99 LEU B O 1
ATOM 1810 N N . VAL B 1 100 ? 7.812 31.782 31.233 1.00 16.92 100 VAL B N 1
ATOM 1811 C CA . VAL B 1 100 ? 8.682 32.459 30.287 1.00 14.91 100 VAL B CA 1
ATOM 1812 C C . VAL B 1 100 ? 10.066 32.513 30.901 1.00 18.82 100 VAL B C 1
ATOM 1813 O O . VAL B 1 100 ? 10.209 32.828 32.080 1.00 19.41 100 VAL B O 1
ATOM 1817 N N . ASP B 1 101 ? 11.087 32.196 30.111 1.00 16.18 101 ASP B N 1
ATOM 1818 C CA . ASP B 1 101 ? 12.448 32.142 30.630 1.00 14.48 101 ASP B CA 1
ATOM 1819 C C . ASP B 1 101 ? 13.458 32.562 29.577 1.00 18.68 101 ASP B C 1
ATOM 1820 O O . ASP B 1 101 ? 13.241 32.365 28.380 1.00 19.19 101 ASP B O 1
ATOM 1825 N N . ASN B 1 102 ? 14.578 33.113 30.026 1.00 19.56 102 ASN B N 1
ATOM 1826 C CA . ASN B 1 102 ? 15.558 33.655 29.096 1.00 19.73 102 ASN B CA 1
ATOM 1827 C C . ASN B 1 102 ? 16.847 32.839 28.946 1.00 16.86 102 ASN B C 1
ATOM 1828 O O . ASN B 1 102 ? 17.776 33.275 28.270 1.00 20.06 102 ASN B O 1
ATOM 1833 N N . GLN B 1 103 ? 16.917 31.666 29.574 1.00 17.47 103 GLN B N 1
ATOM 1834 C CA . GLN B 1 103 ? 18.132 30.858 29.486 1.00 15.37 103 GLN B CA 1
ATOM 1835 C C . GLN B 1 103 ? 17.951 29.544 28.731 1.00 16.03 103 GLN B C 1
ATOM 1836 O O . GLN B 1 103 ? 18.842 28.705 28.743 1.00 15.15 103 GLN B O 1
ATOM 1842 N N . ILE B 1 104 ? 16.806 29.374 28.082 1.00 14.72 104 ILE B N 1
ATOM 1843 C CA . ILE B 1 104 ? 16.530 28.141 27.343 1.00 18.00 104 ILE B CA 1
ATOM 1844 C C . ILE B 1 104 ? 16.109 28.442 25.907 1.00 14.58 104 ILE B C 1
ATOM 1845 O O . ILE B 1 104 ? 14.985 28.140 25.503 1.00 15.60 104 ILE B O 1
ATOM 1850 N N . PRO B 1 105 ? 17.013 29.048 25.132 1.00 16.28 105 PRO B N 1
ATOM 1851 C CA . PRO B 1 105 ? 16.685 29.448 23.764 1.00 14.84 105 PRO B CA 1
ATOM 1852 C C . PRO B 1 105 ? 16.551 28.235 22.847 1.00 17.43 105 PRO B C 1
ATOM 1853 O O . PRO B 1 105 ? 17.010 27.150 23.202 1.00 17.57 105 PRO B O 1
ATOM 1857 N N . LEU B 1 106 ? 15.932 28.427 21.686 1.00 17.15 106 LEU B N 1
ATOM 1858 C CA . LEU B 1 106 ? 15.779 27.360 20.695 1.00 15.53 106 LEU B CA 1
ATOM 1859 C C . LEU B 1 106 ? 16.775 27.516 19.543 1.00 23.77 106 LEU B C 1
ATOM 1860 O O . LEU B 1 106 ? 16.738 26.763 18.570 1.00 19.77 106 LEU B O 1
ATOM 1865 N N . THR B 1 107 ? 17.666 28.497 19.659 1.00 23.71 107 THR B N 1
ATOM 1866 C CA . THR B 1 107 ? 18.711 28.716 18.663 1.00 26.34 107 THR B CA 1
ATOM 1867 C C . THR B 1 107 ? 19.967 29.246 19.323 1.00 26.65 107 THR B C 1
ATOM 1868 O O . THR B 1 107 ? 19.924 29.769 20.437 1.00 26.33 107 THR B O 1
ATOM 1872 N N . GLY B 1 108 ? 21.089 29.115 18.625 1.00 27.44 108 GLY B N 1
ATOM 1873 C CA . GLY B 1 108 ? 22.350 29.629 19.113 1.00 25.24 108 GLY B CA 1
ATOM 1874 C C . GLY B 1 108 ? 23.124 28.621 19.931 1.00 25.85 108 GLY B C 1
ATOM 1875 O O . GLY B 1 108 ? 22.717 27.466 20.054 1.00 25.28 108 GLY B O 1
ATOM 1876 N N . PRO B 1 109 ? 24.249 29.060 20.509 1.00 26.87 109 PRO B N 1
ATOM 1877 C CA . PRO B 1 109 ? 25.162 28.205 21.271 1.00 25.80 109 PRO B CA 1
ATOM 1878 C C . PRO B 1 109 ? 24.468 27.441 22.404 1.00 26.83 109 PRO B C 1
ATOM 1879 O O . PRO B 1 109 ? 24.809 26.292 22.670 1.00 24.54 109 PRO B O 1
ATOM 1883 N N . ASN B 1 110 ? 23.508 28.074 23.071 1.00 23.40 110 ASN B N 1
ATOM 1884 C CA . ASN B 1 110 ? 22.861 27.447 24.224 1.00 24.60 110 ASN B CA 1
ATOM 1885 C C . ASN B 1 110 ? 21.477 26.869 23.918 1.00 20.32 110 ASN B C 1
ATOM 1886 O O . ASN B 1 110 ? 20.636 26.723 24.812 1.00 18.03 110 ASN B O 1
ATOM 1891 N N . SER B 1 111 ? 21.246 26.537 22.654 1.00 17.29 111 SER B N 1
ATOM 1892 C CA . SER B 1 111 ? 19.956 26.006 22.238 1.00 18.45 111 SER B CA 1
ATOM 1893 C C . SER B 1 111 ? 19.634 24.771 23.058 1.00 15.41 111 SER B C 1
ATOM 1894 O O . SER B 1 111 ? 20.518 23.989 23.376 1.00 16.06 111 SER B O 1
ATOM 1897 N N . VAL B 1 112 ? 18.359 24.602 23.390 1.00 16.33 112 VAL B N 1
ATOM 1898 C CA . VAL B 1 112 ? 17.918 23.436 24.137 1.00 16.09 112 VAL B CA 1
ATOM 1899 C C . VAL B 1 112 ? 17.232 22.406 23.237 1.00 13.74 112 VAL B C 1
ATOM 1900 O O . VAL B 1 112 ? 16.719 21.399 23.714 1.00 12.92 112 VAL B O 1
ATOM 1904 N N . VAL B 1 113 ? 17.210 22.661 21.930 1.00 13.95 113 VAL B N 1
ATOM 1905 C CA . VAL B 1 113 ? 16.725 21.656 20.996 1.00 15.17 113 VAL B CA 1
ATOM 1906 C C . VAL B 1 113 ? 17.613 20.426 21.123 1.00 12.61 113 VAL B C 1
ATOM 1907 O O . VAL B 1 113 ? 18.838 20.535 21.126 1.00 15.24 113 VAL B O 1
ATOM 1911 N N . GLY B 1 114 ? 17.000 19.258 21.264 1.00 11.50 114 GLY B N 1
ATOM 1912 C CA . GLY B 1 114 ? 17.754 18.030 21.439 1.00 11.99 114 GLY B CA 1
ATOM 1913 C C . GLY B 1 114 ? 18.196 17.754 22.869 1.00 12.03 114 GLY B C 1
ATOM 1914 O O . GLY B 1 114 ? 18.862 16.754 23.127 1.00 13.15 114 GLY B O 1
ATOM 1915 N N . ARG B 1 115 ? 17.853 18.642 23.800 1.00 11.07 115 ARG B N 1
ATOM 1916 C CA . ARG B 1 115 ? 18.072 18.346 25.215 1.00 11.23 115 ARG B CA 1
ATOM 1917 C C . ARG B 1 115 ? 16.759 17.785 25.769 1.00 12.27 115 ARG B C 1
ATOM 1918 O O . ARG B 1 115 ? 15.949 17.273 24.996 1.00 13.39 115 ARG B O 1
ATOM 1926 N N . ALA B 1 116 ? 16.541 17.831 27.076 1.00 11.22 116 ALA B N 1
ATOM 1927 C CA . ALA B 1 116 ? 15.346 17.178 27.612 1.00 12.75 116 ALA B CA 1
ATOM 1928 C C . ALA B 1 116 ? 14.695 17.956 28.735 1.00 13.05 116 ALA B C 1
ATOM 1929 O O . ALA B 1 116 ? 15.377 18.593 29.527 1.00 13.88 116 ALA B O 1
ATOM 1931 N N . LEU B 1 117 ? 13.373 17.875 28.814 1.00 12.49 117 LEU B N 1
ATOM 1932 C CA . LEU B 1 117 ? 12.654 18.388 29.975 1.00 11.32 117 LEU B CA 1
ATOM 1933 C C . LEU B 1 117 ? 12.267 17.247 30.916 1.00 12.37 117 LEU B C 1
ATOM 1934 O O . LEU B 1 117 ? 11.925 16.163 30.471 1.00 11.17 117 LEU B O 1
ATOM 1939 N N . VAL B 1 118 ? 12.314 17.510 32.215 1.00 10.33 118 VAL B N 1
ATOM 1940 C CA . VAL B 1 118 ? 12.055 16.491 33.220 1.00 9.57 118 VAL B CA 1
ATOM 1941 C C . VAL B 1 118 ? 11.183 17.058 34.311 1.00 11.38 118 VAL B C 1
ATOM 1942 O O . VAL B 1 118 ? 11.458 18.144 34.818 1.00 11.73 118 VAL B O 1
ATOM 1946 N N . VAL B 1 119 ? 10.124 16.332 34.666 1.00 10.27 119 VAL B N 1
ATOM 1947 C CA . VAL B 1 119 ? 9.316 16.696 35.825 1.00 11.04 119 VAL B CA 1
ATOM 1948 C C . VAL B 1 119 ? 9.659 15.765 36.982 1.00 10.14 119 VAL B C 1
ATOM 1949 O O . VAL B 1 119 ? 9.778 14.551 36.803 1.00 10.19 119 VAL B O 1
ATOM 1953 N N . HIS B 1 120 ? 9.829 16.353 38.162 1.00 11.24 120 HIS B N 1
ATOM 1954 C CA . HIS B 1 120 ? 10.361 15.630 39.313 1.00 12.79 120 HIS B CA 1
ATOM 1955 C C . HIS B 1 120 ? 9.339 15.230 40.351 1.00 13.24 120 HIS B C 1
ATOM 1956 O O . HIS B 1 120 ? 8.277 15.837 40.462 1.00 11.63 120 HIS B O 1
ATOM 1963 N N . GLU B 1 121 ? 9.723 14.223 41.126 1.00 13.25 121 GLU B N 1
ATOM 1964 C CA . GLU B 1 121 ? 8.939 13.661 42.219 1.00 13.38 121 GLU B CA 1
ATOM 1965 C C . GLU B 1 121 ? 8.578 14.693 43.281 1.00 15.52 121 GLU B C 1
ATOM 1966 O O . GLU B 1 121 ? 7.437 14.732 43.758 1.00 16.53 121 GLU B O 1
ATOM 1972 N N . LEU B 1 122 ? 9.552 15.522 43.650 1.00 13.80 122 LEU B N 1
ATOM 1973 C CA . LEU B 1 122 ? 9.405 16.431 44.783 1.00 14.08 122 LEU B CA 1
ATOM 1974 C C . LEU B 1 122 ? 9.514 17.904 44.419 1.00 15.82 122 LEU B C 1
ATOM 1975 O O . LEU B 1 122 ? 9.908 18.268 43.307 1.00 13.20 122 LEU B O 1
ATOM 1980 N N . GLU B 1 123 ? 9.152 18.742 45.386 1.00 12.46 123 GLU B N 1
ATOM 1981 C CA . GLU B 1 123 ? 9.334 20.183 45.295 1.00 13.93 123 GLU B CA 1
ATOM 1982 C C . GLU B 1 123 ? 10.806 20.527 45.115 1.00 13.39 123 GLU B C 1
ATOM 1983 O O . GLU B 1 123 ? 11.665 19.961 45.793 1.00 15.52 123 GLU B O 1
ATOM 1989 N N . ASP B 1 124 ? 11.087 21.450 44.197 1.00 13.60 124 ASP B N 1
ATOM 1990 C CA . ASP B 1 124 ? 12.427 22.011 44.021 1.00 14.54 124 ASP B CA 1
ATOM 1991 C C . ASP B 1 124 ? 12.636 23.045 45.136 1.00 14.17 124 ASP B C 1
ATOM 1992 O O . ASP B 1 124 ? 11.913 24.047 45.199 1.00 15.18 124 ASP B O 1
ATOM 1997 N N . ASP B 1 125 ? 13.608 22.812 46.018 1.00 15.95 125 ASP B N 1
ATOM 1998 C CA . ASP B 1 125 ? 13.841 23.754 47.129 1.00 17.07 125 ASP B CA 1
ATOM 1999 C C . ASP B 1 125 ? 14.554 25.044 46.687 1.00 16.01 125 ASP B C 1
ATOM 2000 O O . ASP B 1 125 ? 14.818 25.940 47.494 1.00 15.50 125 ASP B O 1
ATOM 2005 N N . LEU B 1 126 ? 14.835 25.137 45.390 1.00 12.63 126 LEU B N 1
ATOM 2006 C CA . LEU B 1 126 ? 15.374 26.352 44.786 1.00 13.11 126 LEU B CA 1
ATOM 2007 C C . LEU B 1 126 ? 16.761 26.696 45.318 1.00 12.16 126 LEU B C 1
ATOM 2008 O O . LEU B 1 126 ? 17.214 27.841 45.212 1.00 13.49 126 LEU B O 1
ATOM 2013 N N . GLY B 1 127 ? 17.431 25.704 45.879 1.00 14.44 127 GLY B N 1
ATOM 2014 C CA . GLY B 1 127 ? 18.774 25.897 46.399 1.00 16.61 127 GLY B CA 1
ATOM 2015 C C . GLY B 1 127 ? 18.795 26.388 47.834 1.00 17.11 127 GLY B C 1
ATOM 2016 O O . GLY B 1 127 ? 19.860 26.697 48.367 1.00 19.56 127 GLY B O 1
ATOM 2017 N N . LYS B 1 128 ? 17.626 26.444 48.465 1.00 17.89 128 LYS B N 1
ATOM 2018 C CA . LYS B 1 128 ? 17.494 27.099 49.771 1.00 18.81 128 LYS B CA 1
ATOM 2019 C C . LYS B 1 128 ? 17.088 26.151 50.893 1.00 21.86 128 LYS B C 1
ATOM 2020 O O . LYS B 1 128 ? 16.904 26.575 52.035 1.00 24.21 128 LYS B O 1
ATOM 2026 N N . GLY B 1 129 ? 16.949 24.871 50.573 1.00 20.79 129 GLY B N 1
ATOM 2027 C CA . GLY B 1 129 ? 16.451 23.901 51.534 1.00 24.76 129 GLY B CA 1
ATOM 2028 C C . GLY B 1 129 ? 17.432 23.481 52.612 1.00 25.51 129 GLY B C 1
ATOM 2029 O O . GLY B 1 129 ? 17.052 22.794 53.564 1.00 30.05 129 GLY B O 1
ATOM 2030 N N . GLY B 1 130 ? 18.691 23.880 52.466 1.00 24.89 130 GLY B N 1
ATOM 2031 C CA . GLY B 1 130 ? 19.728 23.479 53.400 1.00 23.90 130 GLY B CA 1
ATOM 2032 C C . GLY B 1 130 ? 19.910 21.972 53.429 1.00 28.99 130 GLY B C 1
ATOM 2033 O O . GLY B 1 130 ? 20.308 21.398 54.443 1.00 29.84 130 GLY B O 1
ATOM 2034 N N . HIS B 1 131 ? 19.605 21.321 52.313 1.00 26.62 131 HIS B N 1
ATOM 2035 C CA . HIS B 1 131 ? 19.752 19.878 52.217 1.00 29.14 131 HIS B CA 1
ATOM 2036 C C . HIS B 1 131 ? 21.000 19.597 51.410 1.00 25.21 131 HIS B C 1
ATOM 2037 O O . HIS B 1 131 ? 21.432 20.430 50.626 1.00 20.60 131 HIS B O 1
ATOM 2044 N N . GLU B 1 132 ? 21.576 18.421 51.617 1.00 26.78 132 GLU B N 1
ATOM 2045 C CA . GLU B 1 132 ? 22.774 18.002 50.906 1.00 26.26 132 GLU B CA 1
ATOM 2046 C C . GLU B 1 132 ? 22.709 18.307 49.405 1.00 20.90 132 GLU B C 1
ATOM 2047 O O . GLU B 1 132 ? 23.699 18.722 48.803 1.00 20.09 132 GLU B O 1
ATOM 2053 N N . LEU B 1 133 ? 21.541 18.103 48.807 1.00 20.92 133 LEU B N 1
ATOM 2054 C CA . LEU B 1 133 ? 21.400 18.230 47.360 1.00 17.78 133 LEU B CA 1
ATOM 2055 C C . LEU B 1 133 ? 20.849 19.579 46.903 1.00 19.05 133 LEU B C 1
ATOM 2056 O O . LEU B 1 133 ? 20.693 19.819 45.707 1.00 16.61 133 LEU B O 1
ATOM 2061 N N . SER B 1 134 ? 20.563 20.470 47.844 1.00 19.11 134 SER B N 1
ATOM 2062 C CA . SER B 1 134 ? 19.935 21.742 47.478 1.00 17.23 134 SER B CA 1
ATOM 2063 C C . SER B 1 134 ? 20.663 22.481 46.361 1.00 17.63 134 SER B C 1
ATOM 2064 O O . SER B 1 134 ? 20.045 22.987 45.429 1.00 14.96 134 SER B O 1
ATOM 2067 N N . LEU B 1 135 ? 21.982 22.553 46.464 1.00 17.48 135 LEU B N 1
ATOM 2068 C CA . LEU B 1 135 ? 22.760 23.370 45.546 1.00 19.70 135 LEU B CA 1
ATOM 2069 C C . LEU B 1 135 ? 23.065 22.714 44.201 1.00 20.57 135 LEU B C 1
ATOM 2070 O O . LEU B 1 135 ? 23.706 23.326 43.338 1.00 20.74 135 LEU B O 1
ATOM 2075 N N . THR B 1 136 ? 22.609 21.479 44.013 1.00 15.57 136 THR B N 1
ATOM 2076 C CA . THR B 1 136 ? 22.835 20.806 42.740 1.00 16.91 136 THR B CA 1
ATOM 2077 C C . THR B 1 136 ? 21.534 20.407 42.025 1.00 16.16 136 THR B C 1
ATOM 2078 O O . THR B 1 136 ? 21.354 20.712 40.841 1.00 15.41 136 THR B O 1
ATOM 2082 N N . THR B 1 137 ? 20.611 19.771 42.746 1.00 16.81 137 THR B N 1
ATOM 2083 C CA . THR B 1 137 ? 19.332 19.358 42.159 1.00 16.13 137 THR B CA 1
ATOM 2084 C C . THR B 1 137 ? 18.101 20.063 42.746 1.00 15.99 137 THR B C 1
ATOM 2085 O O . THR B 1 137 ? 16.981 19.861 42.275 1.00 15.92 137 THR B O 1
ATOM 2089 N N . GLY B 1 138 ? 18.290 20.867 43.784 1.00 13.80 138 GLY B N 1
ATOM 2090 C CA . GLY B 1 138 ? 17.149 21.425 44.494 1.00 12.32 138 GLY B CA 1
ATOM 2091 C C . GLY B 1 138 ? 16.440 20.367 45.331 1.00 16.03 138 GLY B C 1
ATOM 2092 O O . GLY B 1 138 ? 15.321 20.586 45.802 1.00 14.70 138 GLY B O 1
ATOM 2093 N N . ASN B 1 139 ? 17.101 19.228 45.525 1.00 15.46 139 ASN B N 1
ATOM 2094 C CA . ASN B 1 139 ? 16.535 18.084 46.253 1.00 16.58 139 ASN B CA 1
ATOM 2095 C C . ASN B 1 139 ? 15.169 17.658 45.690 1.00 17.12 139 ASN B C 1
ATOM 2096 O O . ASN B 1 139 ? 14.276 17.275 46.438 1.00 14.94 139 ASN B O 1
ATOM 2101 N N . ALA B 1 140 ? 15.021 17.720 44.369 1.00 16.45 140 ALA B N 1
ATOM 2102 C CA . ALA B 1 140 ? 13.724 17.466 43.726 1.00 15.77 140 ALA B CA 1
ATOM 2103 C C . ALA B 1 140 ? 13.385 15.989 43.570 1.00 15.23 140 ALA B C 1
ATOM 2104 O O . ALA B 1 140 ? 12.314 15.644 43.071 1.00 14.16 140 ALA B O 1
ATOM 2106 N N . GLY B 1 141 ? 14.287 15.112 43.994 1.00 15.03 141 GLY B N 1
ATOM 2107 C CA . GLY B 1 141 ? 14.014 13.686 43.948 1.00 16.43 141 GLY B CA 1
ATOM 2108 C C . GLY B 1 141 ? 13.948 13.095 42.548 1.00 14.78 141 GLY B C 1
ATOM 2109 O O . GLY B 1 141 ? 14.576 13.595 41.605 1.00 13.92 141 GLY B O 1
ATOM 2110 N N . GLY B 1 142 ? 13.165 12.030 42.414 1.00 15.70 142 GLY B N 1
ATOM 2111 C CA . GLY B 1 142 ? 13.167 11.216 41.216 1.00 14.27 142 GLY B CA 1
ATOM 2112 C C . GLY B 1 142 ? 12.607 11.894 39.981 1.00 12.92 142 GLY B C 1
ATOM 2113 O O . GLY B 1 142 ? 11.985 12.957 40.064 1.00 14.29 142 GLY B O 1
ATOM 2114 N N . ARG B 1 143 ? 12.829 11.264 38.831 1.00 12.61 143 ARG B N 1
ATOM 2115 C CA . ARG B 1 143 ? 12.404 11.815 37.556 1.00 11.69 143 ARG B CA 1
ATOM 2116 C C . ARG B 1 143 ? 11.191 11.046 37.079 1.00 11.30 143 ARG B C 1
ATOM 2117 O O . ARG B 1 143 ? 11.311 9.937 36.567 1.00 12.65 143 ARG B O 1
ATOM 2125 N N . LEU B 1 144 ? 10.018 11.638 37.283 1.00 11.05 144 LEU B N 1
ATOM 2126 C CA . LEU B 1 144 ? 8.756 10.952 37.003 1.00 12.04 144 LEU B CA 1
ATOM 2127 C C . LEU B 1 144 ? 8.491 10.800 35.511 1.00 12.66 144 LEU B C 1
ATOM 2128 O O . LEU B 1 144 ? 7.901 9.818 35.070 1.00 12.76 144 LEU B O 1
ATOM 2133 N N . ALA B 1 145 ? 8.904 11.796 34.741 1.00 11.10 145 ALA B N 1
ATOM 2134 C CA . ALA B 1 145 ? 8.664 11.783 33.304 1.00 10.31 145 ALA B CA 1
ATOM 2135 C C . ALA B 1 145 ? 9.617 12.743 32.627 1.00 9.25 145 ALA B C 1
ATOM 2136 O O . ALA B 1 145 ? 10.049 13.728 33.227 1.00 11.36 145 ALA B O 1
ATOM 2138 N N . CYS B 1 146 ? 9.938 12.450 31.377 1.00 10.10 146 CYS B N 1
ATOM 2139 C CA . CYS B 1 146 ? 10.876 13.263 30.623 1.00 11.87 146 CYS B CA 1
ATOM 2140 C C . CYS B 1 146 ? 10.609 13.097 29.141 1.00 12.12 146 CYS B C 1
ATOM 2141 O O . CYS B 1 146 ? 9.936 12.154 28.715 1.00 10.89 146 CYS B O 1
ATOM 2144 N N . GLY B 1 147 ? 11.138 14.020 28.354 1.00 11.67 147 GLY B N 1
ATOM 2145 C CA . GLY B 1 147 ? 10.987 13.946 26.915 1.00 10.55 147 GLY B CA 1
ATOM 2146 C C . GLY B 1 147 ? 12.033 14.808 26.249 1.00 12.62 147 GLY B C 1
ATOM 2147 O O . GLY B 1 147 ? 12.491 15.805 26.819 1.00 10.59 147 GLY B O 1
ATOM 2148 N N . VAL B 1 148 ? 12.403 14.432 25.032 1.00 10.70 148 VAL B N 1
ATOM 2149 C CA . VAL B 1 148 ? 13.368 15.215 24.261 1.00 12.14 148 VAL B CA 1
ATOM 2150 C C . VAL B 1 148 ? 12.718 16.438 23.616 1.00 12.10 148 VAL B C 1
ATOM 2151 O O . VAL B 1 148 ? 11.598 16.364 23.117 1.00 12.60 148 VAL B O 1
ATOM 2155 N N . VAL B 1 149 ? 13.434 17.559 23.620 1.00 11.50 149 VAL B N 1
ATOM 2156 C CA . VAL B 1 149 ? 12.940 18.770 22.970 1.00 11.19 149 VAL B CA 1
ATOM 2157 C C . VAL B 1 149 ? 13.108 18.641 21.454 1.00 12.25 149 VAL B C 1
ATOM 2158 O O . VAL B 1 149 ? 14.232 18.593 20.950 1.00 14.65 149 VAL B O 1
ATOM 2162 N N . GLY B 1 150 ? 11.992 18.581 20.740 1.00 11.09 150 GLY B N 1
ATOM 2163 C CA . GLY B 1 150 ? 12.021 18.354 19.299 1.00 12.62 150 GLY B CA 1
ATOM 2164 C C . GLY B 1 150 ? 11.419 19.500 18.517 1.00 13.72 150 GLY B C 1
ATOM 2165 O O . GLY B 1 150 ? 10.572 20.228 19.026 1.00 16.47 150 GLY B O 1
ATOM 2166 N N . LEU B 1 151 ? 11.834 19.645 17.260 1.00 14.27 151 LEU B N 1
ATOM 2167 C CA . LEU B 1 151 ? 11.305 20.694 16.397 1.00 16.10 151 LEU B CA 1
ATOM 2168 C C . LEU B 1 151 ? 9.875 20.377 15.996 1.00 17.10 151 LEU B C 1
ATOM 2169 O O . LEU B 1 151 ? 9.501 19.215 15.850 1.00 16.68 151 LEU B O 1
ATOM 2174 N N . THR B 1 152 ? 9.072 21.417 15.821 1.00 13.49 152 THR B N 1
ATOM 2175 C CA . THR B 1 152 ? 7.678 21.245 15.451 1.00 18.33 152 THR B CA 1
ATOM 2176 C C . THR B 1 152 ? 7.339 22.384 14.490 1.00 20.92 152 THR B C 1
ATOM 2177 O O . THR B 1 152 ? 7.986 23.421 14.524 1.00 22.05 152 THR B O 1
ATOM 2181 N N . PRO B 1 153 ? 6.355 22.185 13.603 1.00 20.01 153 PRO B N 1
ATOM 2182 C CA . PRO B 1 153 ? 6.124 23.236 12.604 1.00 27.20 153 PRO B CA 1
ATOM 2183 C C . PRO B 1 153 ? 5.691 24.576 13.210 1.00 29.31 153 PRO B C 1
ATOM 2184 O O . PRO B 1 153 ? 4.952 24.611 14.190 1.00 25.86 153 PRO B O 1
ATOM 2188 N N . ILE B 1 154 ? 6.151 25.673 12.619 1.00 31.29 154 ILE B N 1
ATOM 2189 C CA . ILE B 1 154 ? 5.785 26.999 13.110 1.00 35.82 154 ILE B CA 1
ATOM 2190 C C . ILE B 1 154 ? 4.325 27.327 12.795 1.00 36.57 154 ILE B C 1
ATOM 2191 O O . ILE B 1 154 ? 3.772 28.298 13.312 1.00 42.79 154 ILE B O 1
#

B-factor: mean 19.51, std 7.4, range [8.91, 56.4]

CATH classification: 2.60.40.200

Organism: Solanum lycopersicum (NCBI:txid4081)

Sequence (308 aa):
ATKKAVAVLKGNSNVEGVVTLSQDDDGPTTVNVRITGLAPGLHGFHLHEYGDTTNGCMSTGAHFNPNKLTHGAPGDEIRHAGDLGNIVANADGVAEVTLVDNQIPLTGPNSVVGRALVVHELEDDLGKGGHELSLTTGNAGGRLACGVVGLTPIATKKAVAVLKGNSNVEGVVTLSQDDDGPTTVNVRITGLAPGLHGFHLHEYGDTTNGCMSTGAHFNPNKLTHGAPGDEIRHAGDLGNIVANADGVAEVTLVDNQIPLTGPNSVVGRALVVHELEDDLGKGGHELSLTTGNAGGRLACGVVGLTPI

Foldseek 3Di:
DKFKKKWWKDFDDPKTWIKIWMDDDQFKIKIKTKIFPAAFFKKFKWWACAQDCVVHPPVLHFGAAPPPFWDFAQPDPGHGLGGPFIFGAHNRRITTDMDIHNSADCDDPSHQQRHKMFIANAGQCRLPPPDPCNGTGSPRHDTGIMTGIHGDDD/DKFKKKWWKAFPAPKTWIKIWMDDDLAKIKIWTKMAPADFFKKWKWWACAQDQPPHPCRLDFGAAPPPFWDAAQPDPTHGLTGPFIFGQHPRRITTDMGIHNSADCDDPRHSQRHKMFIANAHQCRLPPPDPCNGGRSPRHDTRIMTGIHGDDD

Secondary structure (DSSP, 8-state):
-EEEEEEEEB-SSS-EEEEEEEEETTS-EEEEEEEESPPSEEEEEEEES----EEEEGGG-SB--TT------TT-SS--TTEEEEEEE-TTS-EEEEEEESS--SSSTT--TTSEEEEESS---TT-S--TTTTTTTT---EEEEEE-EE---/-EEEEEEEEB-SSS-EEEEEEEEETTSPEEEEEEEESPPSEEEEEEEES----TTSGGGG-SB--TT------TT-SS--TTEEEEEEE-TTS-EEEEEEESS--SSSTT--TTSEEEEESS---TT-S-STTHHHHTT---EEEEEE-EE---

Solvent-accessible surface area: 13695 Å² total; per-residue (Å²): 100,65,55,76,0,3,0,25,0,113,37,165,68,134,8,78,9,59,0,56,2,34,4,91,91,116,27,65,1,46,0,63,3,114,0,33,46,6,64,89,28,76,5,0,0,0,0,1,57,49,2,13,33,68,103,41,14,117,26,0,23,66,9,8,42,52,88,183,63,62,4,2,18,54,79,54,162,98,8,12,3,0,0,5,2,39,3,96,4,77,95,127,4,30,0,122,60,73,42,95,11,108,57,0,25,0,47,46,143,58,22,0,14,0,33,0,0,0,0,6,87,80,94,1,32,56,12,172,45,83,83,166,77,3,99,80,47,0,42,0,37,36,56,44,0,8,4,16,0,0,23,17,70,131,107,61,62,77,0,3,0,26,0,104,32,154,44,137,5,86,10,55,0,55,2,29,6,84,93,126,26,72,1,43,0,66,3,116,0,53,46,6,66,90,29,74,5,0,0,0,0,0,56,48,2,15,33,52,135,24,14,139,25,0,26,66,9,9,42,57,100,189,67,61,4,2,17,52,77,57,160,103,8,12,5,0,0,10,2,35,2,94,3,75,96,121,5,26,0,117,54,80,35,97,13,110,59,0,26,0,53,50,139,61,22,0,15,0,32,0,0,0,0,5,84,79,96,1,30,56,12,172,47,81,82,157,74,3,98,82,47,0,44,0,38,34,53,41,0,9,5,18,0,0,23,22,66,162

InterPro domains:
  IPR001424 Superoxide dismutase, copper/zinc binding domain [PF00080] (78-212)
  IPR001424 Superoxide dismutase, copper/zinc binding domain [PR00068] (107-129)
  IPR001424 Superoxide dismutase, copper/zinc binding domain [PR00068] (143-152)
  IPR001424 Superoxide dismutase, copper/zinc binding domain [PR00068] (162-184)
  IPR001424 Superoxide dismutase, copper/zinc binding domain [PR00068] (187-213)
  IPR001424 Superoxide dismutase, copper/zinc binding domain [cd00305] (66-209)
  IPR018152 Superoxide dismutase, copper/zinc, binding site [PS00087] (107-117)
  IPR018152 Superoxide dismutase, copper/zinc, binding site [PS00332] (201-212)
  IPR024134 Superoxide dismutase (Cu/Zn) / superoxide dismutase copper chaperone [PTHR10003] (63-214)
  IPR036423 Superoxide dismutase-like, copper/zinc binding domain superfamily [G3DSA:2.60.40.200] (62-216)
  IPR036423 Superoxide dismutase-like, copper/zinc binding domain superfamily [SSF49329] (67-214)

Nearest PDB structures (foldseek):
  3km2-assembly1_A  TM=1.003E+00  e=1.637E-28  Solanum lycopersicum
  4rvp-assembly1_F  TM=1.003E+00  e=2.829E-26  Sedum alfredii
  8zd5-assembly2_D  TM=9.894E-01  e=2.001E-22  Canis lupus familiaris
  7wx1-assembly1_B  TM=9.902E-01  e=1.178E-21  Canis lupus familiaris
  7wwt-assembly1_B  TM=9.906E-01  e=4.973E-21  Canis lupus familiaris

Radius of gyration: 19.71 Å; Cα contacts (8 Å, |Δi|>4): 997; chains: 2; bounding box: 42×51×63 Å